Protein AF-0000000084548597 (afdb_homodimer)

Sequence (212 aa):
MTSQTIAANEETFIKYEKKFKALADRKRLEILHLIQQHQSLCVCDLAEHIDMPQSKLSYHLKQLLDAGFLKVEKKGTWNYYSIEDEGINEVLSRELCCLFRNDDSCMTSQTIAANEETFIKYEKKFKALADRKRLEILHLIQQHQSLCVCDLAEHIDMPQSKLSYHLKQLLDAGFLKVEKKGTWNYYSIEDEGINEVLSRELCCLFRNDDSC

pLDDT: mean 90.1, std 12.14, range [34.56, 98.75]

Solvent-accessible surface area (backbone atoms only — not comparable to full-atom values): 11358 Å² total; per-residue (Å²): 133,82,76,69,72,63,68,88,46,73,67,49,37,51,54,47,18,50,38,23,46,41,47,37,30,49,67,46,45,50,48,46,31,51,26,29,76,56,56,53,39,36,62,72,60,48,41,71,70,65,74,51,59,65,71,60,49,50,50,50,51,48,43,31,38,76,48,35,40,35,43,74,47,80,54,93,95,41,52,32,33,27,66,24,60,68,43,43,54,55,46,28,6,68,60,49,34,42,56,47,43,75,65,80,84,88,130,83,75,70,72,62,68,90,45,73,67,49,37,50,54,47,19,49,38,24,48,41,46,36,32,49,66,47,48,49,49,46,32,54,27,30,77,56,55,52,38,35,62,72,60,48,41,71,70,66,74,53,59,63,70,60,49,51,51,50,51,48,43,31,38,76,47,34,40,35,43,74,46,78,55,92,93,42,52,31,35,27,66,26,60,68,42,43,54,54,48,28,6,68,60,49,34,42,55,49,43,74,65,80,85,90

Organism: NCBI:txid1508404

InterPro domains:
  IPR001845 HTH ArsR-type DNA-binding domain [PF01022] (25-71)
  IPR001845 HTH ArsR-type DNA-binding domain [PR00778] (20-35)
  IPR001845 HTH ArsR-type DNA-binding domain [PR00778] (40-51)
  IPR001845 HTH ArsR-type DNA-binding domain [PR00778] (53-68)
  IPR001845 HTH ArsR-type DNA-binding domain [PR00778] (68-83)
  IPR001845 HTH ArsR-type DNA-binding domain [PS50987] (8-103)
  IPR001845 HTH ArsR-type DNA-binding domain [SM00418] (18-97)
  IPR011991 ArsR-like helix-turn-helix domain [cd00090] (20-83)
  IPR036388 Winged helix-like DNA-binding domain superfamily [G3DSA:1.10.10.10] (2-97)
  IPR036390 Winged helix DNA-binding domain superfamily [SSF46785] (7-93)
  IPR051081 HTH-type Metal-responsive Transcriptional Regulators [PTHR33154] (15-93)

Nearest PDB structures (foldseek):
  1u2w-assembly1_B  TM=8.434E-01  e=1.181E-05  Staphylococcus aureus
  3gw2-assembly1_A-2  TM=9.044E-01  e=3.327E-05  Mycobacterium tuberculosis variant bovis AF2122/97
  3f72-assembly1_B  TM=7.809E-01  e=7.253E-06  Staphylococcus aureus
  2kko-assembly1_A  TM=8.176E-01  e=7.808E-05  Mycobacterium tuberculosis variant bovis
  6uvu-assembly1_A  TM=7.314E-01  e=3.758E-05  Comamonas testosteroni

Foldseek 3Di:
DCPPDDDDDPVSVVLVVLLVVLVVDPLLLVLLLVQQVVQKDWLVVSCVPSVDDSVVSVVSVVSCVVSQQWDWDDDDPIIMIGGRLVSLVVRDDPVVCVSRHNDPPD/DPPPDDDDDPVSVVLVVLLVVLVVDPLLLVLLLVQQVVQKDWLVVSCVPSVDDSVVSVVSVVSCVVSQQWDWDDDDPIIMIGGRLVSLVVRDDPVVCVSRHDDPPD

Structure (mmCIF, N/CA/C/O backbone):
data_AF-0000000084548597-model_v1
#
loop_
_entity.id
_entity.type
_entity.pdbx_description
1 polymer 'HTH arsR-type domain-containing protein'
#
loop_
_atom_site.group_PDB
_atom_site.id
_atom_site.type_symbol
_atom_site.label_atom_id
_atom_site.label_alt_id
_atom_site.label_comp_id
_atom_site.label_asym_id
_atom_site.label_entity_id
_atom_site.label_seq_id
_atom_site.pdbx_PDB_ins_code
_atom_site.Cartn_x
_atom_site.Cartn_y
_atom_site.Cartn_z
_atom_site.occupancy
_atom_site.B_iso_or_equiv
_atom_site.auth_seq_id
_atom_site.auth_comp_id
_atom_site.auth_asym_id
_atom_site.auth_atom_id
_atom_site.pdbx_PDB_model_num
ATOM 1 N N . MET A 1 1 ? 12.656 -6.844 22.859 1 34.56 1 MET A N 1
ATOM 2 C CA . MET A 1 1 ? 12.922 -7.004 21.438 1 34.56 1 MET A CA 1
ATOM 3 C C . MET A 1 1 ? 12.797 -5.672 20.703 1 34.56 1 MET A C 1
ATOM 5 O O . MET A 1 1 ? 11.891 -4.887 20.984 1 34.56 1 MET A O 1
ATOM 9 N N . THR A 1 2 ? 13.758 -4.969 20.281 1 46.25 2 THR A N 1
ATOM 10 C CA . THR A 1 2 ? 14.148 -3.631 19.844 1 46.25 2 THR A CA 1
ATOM 11 C C . THR A 1 2 ? 13.289 -3.164 18.672 1 46.25 2 THR A C 1
ATOM 13 O O . THR A 1 2 ? 13.336 -3.756 17.594 1 46.25 2 THR A O 1
ATOM 16 N N . SER A 1 3 ? 11.984 -2.865 18.859 1 50.78 3 SER A N 1
ATOM 17 C CA . SER A 1 3 ? 11 -2.373 17.891 1 50.78 3 SER A CA 1
ATOM 18 C C . SER A 1 3 ? 11.602 -1.317 16.969 1 50.78 3 SER A C 1
ATOM 20 O O . SER A 1 3 ? 11.977 -0.233 17.422 1 50.78 3 SER A O 1
ATOM 22 N N . GLN A 1 4 ? 12.531 -1.781 16.141 1 58.03 4 GLN A N 1
ATOM 23 C CA . GLN A 1 4 ? 13.234 -0.865 15.258 1 58.03 4 GLN A CA 1
ATOM 24 C C . GLN A 1 4 ? 12.289 0.199 14.703 1 58.03 4 GLN A C 1
ATOM 26 O O . GLN A 1 4 ? 11.273 -0.126 14.086 1 58.03 4 GLN A O 1
ATOM 31 N N . THR A 1 5 ? 12.25 1.24 15.32 1 71.94 5 THR A N 1
ATOM 32 C CA . THR A 1 5 ? 11.453 2.389 14.906 1 71.94 5 THR A CA 1
ATOM 33 C C . THR A 1 5 ? 11.906 2.891 13.539 1 71.94 5 THR A C 1
ATOM 35 O O . THR A 1 5 ? 13.094 3.125 13.312 1 71.94 5 THR A O 1
ATOM 38 N N . ILE A 1 6 ? 11.07 2.754 12.547 1 82.56 6 ILE A N 1
ATOM 39 C CA . ILE A 1 6 ? 11.352 3.219 11.188 1 82.56 6 ILE A CA 1
ATOM 40 C C . ILE A 1 6 ? 11.539 4.734 11.195 1 82.56 6 ILE A C 1
ATOM 42 O O . ILE A 1 6 ? 10.672 5.469 11.688 1 82.56 6 ILE A O 1
ATOM 46 N N . ALA A 1 7 ? 12.797 5.195 10.758 1 86 7 ALA A N 1
ATOM 47 C CA . ALA A 1 7 ? 13.055 6.629 10.672 1 86 7 ALA A CA 1
ATOM 48 C C . ALA A 1 7 ? 12.273 7.262 9.523 1 86 7 ALA A C 1
ATOM 50 O O . ALA A 1 7 ? 12.242 6.723 8.414 1 86 7 ALA A O 1
ATOM 51 N N . ALA A 1 8 ? 11.695 8.281 9.797 1 88.56 8 ALA A N 1
ATOM 52 C CA . ALA A 1 8 ? 10.992 9.016 8.742 1 88.56 8 ALA A CA 1
ATOM 53 C C . ALA A 1 8 ? 11.945 9.93 7.984 1 88.56 8 ALA A C 1
ATOM 55 O O . ALA A 1 8 ? 12.273 11.023 8.453 1 88.56 8 ALA A O 1
ATOM 56 N N . ASN A 1 9 ? 12.406 9.484 6.906 1 92.31 9 ASN A N 1
ATOM 57 C CA . ASN A 1 9 ? 13.258 10.289 6.031 1 92.31 9 ASN A CA 1
ATOM 58 C C . ASN A 1 9 ? 12.961 10.008 4.559 1 92.31 9 ASN A C 1
ATOM 60 O O . ASN A 1 9 ? 12.133 9.164 4.234 1 92.31 9 ASN A O 1
ATOM 64 N N . GLU A 1 10 ? 13.664 10.719 3.686 1 92.88 10 GLU A N 1
ATOM 65 C CA . GLU A 1 10 ? 13.383 10.648 2.254 1 92.88 10 GLU A CA 1
ATOM 66 C C . GLU A 1 10 ? 13.609 9.242 1.714 1 92.88 10 GLU A C 1
ATOM 68 O O . GLU A 1 10 ? 12.828 8.75 0.894 1 92.88 10 GLU A O 1
ATOM 73 N N . GLU A 1 11 ? 14.617 8.578 2.16 1 95.44 11 GLU A N 1
ATOM 74 C CA . GLU A 1 11 ? 14.93 7.23 1.703 1 95.44 11 GLU A CA 1
ATOM 75 C C . GLU A 1 11 ? 13.828 6.25 2.092 1 95.44 11 GLU A C 1
ATOM 77 O O . GLU A 1 11 ? 13.461 5.371 1.305 1 95.44 11 GLU A O 1
ATOM 82 N N . THR A 1 12 ? 13.375 6.43 3.301 1 95.38 12 THR A N 1
ATOM 83 C CA . THR A 1 12 ? 12.297 5.57 3.777 1 95.38 12 THR A CA 1
ATOM 84 C C . THR A 1 12 ? 11.039 5.77 2.941 1 95.38 12 THR A C 1
ATOM 86 O O . THR A 1 12 ? 10.383 4.797 2.555 1 95.38 12 THR A O 1
ATOM 89 N N . PHE A 1 13 ? 10.758 6.977 2.58 1 95.81 13 PHE A N 1
ATOM 90 C CA . PHE A 1 13 ? 9.555 7.254 1.797 1 95.81 13 PHE A CA 1
ATOM 91 C C . PHE A 1 13 ? 9.703 6.711 0.38 1 95.81 13 PHE A C 1
ATOM 93 O O . PHE A 1 13 ? 8.727 6.23 -0.206 1 95.81 13 PHE A O 1
ATOM 100 N N . ILE A 1 14 ? 10.891 6.734 -0.112 1 96.94 14 ILE A N 1
ATOM 101 C CA . ILE A 1 14 ? 11.156 6.191 -1.438 1 96.94 14 ILE A CA 1
ATOM 102 C C . ILE A 1 14 ? 10.953 4.676 -1.424 1 96.94 14 ILE A C 1
ATOM 104 O O . ILE A 1 14 ? 10.312 4.121 -2.318 1 96.94 14 ILE A O 1
ATOM 108 N N . LYS A 1 15 ? 11.492 4.117 -0.426 1 96.75 15 LYS A N 1
ATOM 109 C CA . LYS A 1 15 ? 11.375 2.67 -0.272 1 96.75 15 LYS A CA 1
ATOM 110 C C . LYS A 1 15 ? 9.906 2.24 -0.229 1 96.75 15 LYS A C 1
ATOM 112 O O . LYS A 1 15 ? 9.5 1.343 -0.968 1 96.75 15 LYS A O 1
ATOM 117 N N . TYR A 1 16 ? 9.172 2.947 0.518 1 97.12 16 TYR A N 1
ATOM 118 C CA . TYR A 1 16 ? 7.805 2.492 0.731 1 97.12 16 TYR A CA 1
ATOM 119 C C . TYR A 1 16 ? 6.895 2.945 -0.405 1 97.12 16 TYR A C 1
ATOM 121 O O . TYR A 1 16 ? 5.918 2.268 -0.736 1 97.12 16 TYR A O 1
ATOM 129 N N . GLU A 1 17 ? 7.211 4.047 -1.057 1 98.19 17 GLU A N 1
ATOM 130 C CA . GLU A 1 17 ? 6.52 4.395 -2.293 1 98.19 17 GLU A CA 1
ATOM 131 C C . GLU A 1 17 ? 6.605 3.262 -3.312 1 98.19 17 GLU A C 1
ATOM 133 O O . GLU A 1 17 ? 5.602 2.889 -3.922 1 98.19 17 GLU A O 1
ATOM 138 N N . LYS A 1 18 ? 7.781 2.729 -3.463 1 98.25 18 LYS A N 1
ATOM 139 C CA . LYS A 1 18 ? 7.992 1.624 -4.395 1 98.25 18 LYS A CA 1
ATOM 140 C C . LYS A 1 18 ? 7.145 0.414 -4.012 1 98.25 18 LYS A C 1
ATOM 142 O O . LYS A 1 18 ? 6.523 -0.214 -4.871 1 98.25 18 LYS A O 1
ATOM 147 N N . LYS A 1 19 ? 7.117 0.111 -2.787 1 98.31 19 LYS A N 1
ATOM 148 C CA . LYS A 1 19 ? 6.355 -1.039 -2.307 1 98.31 19 LYS A CA 1
ATOM 149 C C . LYS A 1 19 ? 4.855 -0.825 -2.498 1 98.31 19 LYS A C 1
ATOM 151 O O . LYS A 1 19 ? 4.148 -1.725 -2.955 1 98.31 19 LYS A O 1
ATOM 156 N N . PHE A 1 20 ? 4.414 0.385 -2.207 1 98.62 20 PHE A N 1
ATOM 157 C CA . PHE A 1 20 ? 2.99 0.655 -2.379 1 98.62 20 PHE A CA 1
ATOM 158 C C . PHE A 1 20 ? 2.621 0.692 -3.857 1 98.62 20 PHE A C 1
ATOM 160 O O . PHE A 1 20 ? 1.523 0.28 -4.238 1 98.62 20 PHE A O 1
ATOM 167 N N . LYS A 1 21 ? 3.506 1.173 -4.703 1 98.75 21 LYS A N 1
ATOM 168 C CA . LYS A 1 21 ? 3.27 1.137 -6.145 1 98.75 21 LYS A CA 1
ATOM 169 C C . LYS A 1 21 ? 3.074 -0.296 -6.633 1 98.75 21 LYS A C 1
ATOM 171 O O . LYS A 1 21 ? 2.207 -0.559 -7.469 1 98.75 21 LYS A O 1
ATOM 176 N N . ALA A 1 22 ? 3.816 -1.138 -6.125 1 98.75 22 ALA A N 1
ATOM 177 C CA . ALA A 1 22 ? 3.727 -2.537 -6.531 1 98.75 22 ALA A CA 1
ATOM 178 C C . ALA A 1 22 ? 2.379 -3.139 -6.137 1 98.75 22 ALA A C 1
ATOM 180 O O . ALA A 1 22 ? 1.851 -4.004 -6.836 1 98.75 22 ALA A O 1
ATOM 181 N N . LEU A 1 23 ? 1.821 -2.643 -5.074 1 98.38 23 LEU A N 1
ATOM 182 C CA . LEU A 1 23 ? 0.567 -3.191 -4.57 1 98.38 23 LEU A CA 1
ATOM 183 C C . LEU A 1 23 ? -0.627 -2.439 -5.148 1 98.38 23 LEU A C 1
ATOM 185 O O . LEU A 1 23 ? -1.766 -2.902 -5.047 1 98.38 23 LEU A O 1
ATOM 189 N N . ALA A 1 24 ? -0.342 -1.266 -5.758 1 98.62 24 ALA A N 1
ATOM 190 C CA . ALA A 1 24 ? -1.392 -0.375 -6.246 1 98.62 24 ALA A CA 1
ATOM 191 C C . ALA A 1 24 ? -1.895 -0.823 -7.617 1 98.62 24 ALA A C 1
ATOM 193 O O . ALA A 1 24 ? -2.027 -0.009 -8.531 1 98.62 24 ALA A O 1
ATOM 194 N N . ASP A 1 25 ? -2.127 -2.041 -7.773 1 97.88 25 ASP A N 1
ATOM 195 C CA . ASP A 1 25 ? -2.623 -2.67 -8.992 1 97.88 25 ASP A CA 1
ATOM 196 C C . ASP A 1 25 ? -3.471 -3.898 -8.672 1 97.88 25 ASP A C 1
ATOM 198 O O . ASP A 1 25 ? -3.004 -4.824 -8.008 1 97.88 25 ASP A O 1
ATOM 202 N N . ARG A 1 26 ? -4.664 -3.828 -9.148 1 95.25 26 ARG A N 1
ATOM 203 C CA . ARG A 1 26 ? -5.625 -4.879 -8.828 1 95.25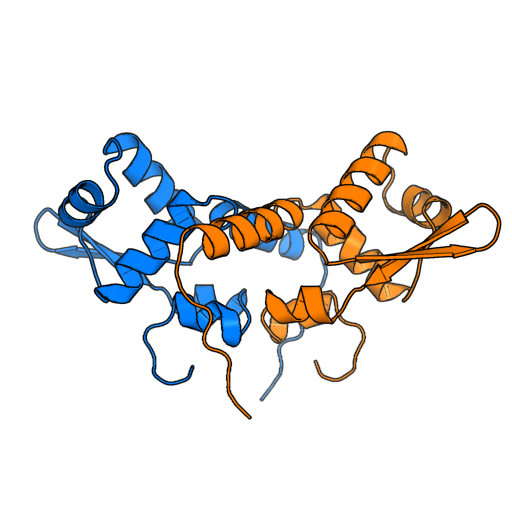 26 ARG A CA 1
ATOM 204 C C . ARG A 1 26 ? -5.129 -6.238 -9.305 1 95.25 26 ARG A C 1
ATOM 206 O O . ARG A 1 26 ? -5.262 -7.238 -8.594 1 95.25 26 ARG A O 1
ATOM 213 N N . LYS A 1 27 ? -4.598 -6.301 -10.445 1 94.75 27 LYS A N 1
ATOM 214 C CA . LYS A 1 27 ? -4.117 -7.559 -11.008 1 94.75 27 LYS A CA 1
ATOM 215 C C . LYS A 1 27 ? -2.953 -8.117 -10.195 1 94.75 27 LYS A C 1
ATOM 217 O O . LYS A 1 27 ? -2.844 -9.328 -10.008 1 94.75 27 LYS A O 1
ATOM 222 N N . ARG A 1 28 ? -2.127 -7.246 -9.719 1 97.19 28 ARG A N 1
ATOM 223 C CA . ARG A 1 28 ? -1.014 -7.715 -8.898 1 97.19 28 ARG A CA 1
ATOM 224 C C . ARG A 1 28 ? -1.51 -8.258 -7.566 1 97.19 28 ARG A C 1
ATOM 226 O O . ARG A 1 28 ? -0.939 -9.203 -7.023 1 97.19 28 ARG A O 1
ATOM 233 N N . LEU A 1 29 ? -2.553 -7.629 -7.043 1 96.69 29 LEU A N 1
ATOM 234 C CA . LEU A 1 29 ? -3.156 -8.172 -5.832 1 96.69 29 LEU A CA 1
ATOM 235 C C . LEU A 1 29 ? -3.744 -9.555 -6.09 1 96.69 29 LEU A C 1
ATOM 237 O O . LEU A 1 29 ? -3.602 -10.461 -5.258 1 96.69 29 LEU A O 1
ATOM 241 N N . GLU A 1 30 ? -4.312 -9.703 -7.188 1 94.62 30 GLU A N 1
ATOM 242 C CA . GLU A 1 30 ? -4.859 -11 -7.582 1 94.62 30 GLU A CA 1
ATOM 243 C C . GLU A 1 30 ? -3.754 -12.039 -7.742 1 94.62 30 GLU A C 1
ATOM 245 O O . GLU A 1 30 ? -3.9 -13.18 -7.293 1 94.62 30 GLU A O 1
ATOM 250 N N . ILE A 1 31 ? -2.756 -11.617 -8.383 1 95.69 31 ILE A N 1
ATOM 251 C CA . ILE A 1 31 ? -1.612 -12.492 -8.609 1 95.69 31 ILE A CA 1
ATOM 252 C C . ILE A 1 31 ? -1.044 -12.953 -7.27 1 95.69 31 ILE A C 1
ATOM 254 O O . ILE A 1 31 ? -0.8 -14.148 -7.07 1 95.69 31 ILE A O 1
ATOM 258 N N . LEU A 1 32 ? -0.838 -12.07 -6.344 1 96.56 32 LEU A N 1
ATOM 259 C CA . LEU A 1 32 ? -0.321 -12.406 -5.02 1 96.56 32 LEU A CA 1
ATOM 260 C C . LEU A 1 32 ? -1.215 -13.43 -4.328 1 96.56 32 LEU A C 1
ATOM 262 O O . LEU A 1 32 ? -0.721 -14.406 -3.764 1 96.56 32 LEU A O 1
ATOM 266 N N . HIS A 1 33 ? -2.449 -13.141 -4.414 1 94.94 33 HIS A N 1
ATOM 267 C CA . HIS A 1 33 ? -3.389 -14.039 -3.754 1 94.94 33 HIS A CA 1
ATOM 268 C C . HIS A 1 33 ? -3.35 -15.43 -4.375 1 94.94 33 HIS A C 1
ATOM 270 O O . HIS A 1 33 ? -3.371 -16.438 -3.658 1 94.94 33 HIS A O 1
ATOM 276 N N . LEU A 1 34 ? -3.309 -15.5 -5.66 1 93.69 34 LEU A N 1
ATOM 277 C CA . LEU A 1 34 ? -3.258 -16.766 -6.371 1 93.69 34 LEU A CA 1
ATOM 278 C C . LEU A 1 34 ? -2.014 -17.562 -5.98 1 93.69 34 LEU A C 1
ATOM 280 O O . LEU A 1 34 ? -2.094 -18.766 -5.719 1 93.69 34 LEU A O 1
ATOM 284 N N . ILE A 1 35 ? -0.929 -16.891 -5.98 1 95.38 35 ILE A N 1
ATOM 285 C CA . ILE A 1 35 ? 0.325 -17.547 -5.613 1 95.38 35 ILE A CA 1
ATOM 286 C C . ILE A 1 35 ? 0.246 -18.047 -4.172 1 95.38 35 ILE A C 1
ATOM 288 O O . ILE A 1 35 ? 0.687 -19.156 -3.871 1 95.38 35 ILE A O 1
ATOM 292 N N . GLN A 1 36 ? -0.246 -17.219 -3.371 1 93.31 36 GLN A N 1
ATOM 293 C CA . GLN A 1 36 ? -0.421 -17.594 -1.974 1 93.31 36 GLN A CA 1
ATOM 294 C C . GLN A 1 36 ? -1.267 -18.859 -1.852 1 93.31 36 GLN A C 1
ATOM 296 O O . GLN A 1 36 ? -0.912 -19.781 -1.112 1 93.31 36 GLN A O 1
ATOM 301 N N . GLN A 1 37 ? -2.334 -18.969 -2.553 1 90.94 37 GLN A N 1
ATOM 302 C CA . GLN A 1 37 ? -3.268 -20.078 -2.496 1 90.94 37 GLN A CA 1
ATOM 303 C C . GLN A 1 37 ? -2.592 -21.391 -2.918 1 90.94 37 GLN A C 1
ATOM 305 O O . GLN A 1 37 ? -2.938 -22.453 -2.418 1 90.94 37 GLN A O 1
ATOM 310 N N . HIS A 1 38 ? -1.586 -21.266 -3.697 1 92.62 38 HIS A N 1
ATOM 311 C CA . HIS A 1 38 ? -0.958 -22.469 -4.246 1 92.62 38 HIS A CA 1
ATOM 312 C C . HIS A 1 38 ? 0.443 -22.656 -3.676 1 92.62 38 HIS A C 1
ATOM 314 O O . HIS A 1 38 ? 1.161 -23.578 -4.086 1 92.62 38 HIS A O 1
ATOM 320 N N . GLN A 1 39 ? 0.868 -21.766 -2.756 1 92.31 39 GLN A N 1
ATOM 321 C CA . GLN A 1 39 ? 2.158 -21.797 -2.074 1 92.31 39 GLN A CA 1
ATOM 322 C C . GLN A 1 39 ? 3.289 -21.391 -3.02 1 92.31 39 GLN A C 1
ATOM 324 O O . GLN A 1 39 ? 4.109 -20.547 -2.688 1 92.31 39 GLN A O 1
ATOM 329 N N . SER A 1 40 ? 3.248 -22 -4.199 1 94.94 40 SER A N 1
ATOM 330 C CA . SER A 1 40 ? 4.227 -21.703 -5.242 1 94.94 40 SER A CA 1
ATOM 331 C C . SER A 1 40 ? 3.666 -22.016 -6.629 1 94.94 40 SER A C 1
ATOM 333 O O . SER A 1 40 ? 2.992 -23.031 -6.82 1 94.94 40 SER A O 1
ATOM 335 N N . LEU A 1 41 ? 3.941 -21.031 -7.574 1 95.31 41 LEU A N 1
ATOM 336 C CA . LEU A 1 41 ? 3.43 -21.234 -8.922 1 95.31 41 LEU A CA 1
ATOM 337 C C . LEU A 1 41 ? 4.473 -20.844 -9.969 1 95.31 41 LEU A C 1
ATOM 339 O O . LEU A 1 41 ? 5.234 -19.906 -9.766 1 95.31 41 LEU A O 1
ATOM 343 N N . CYS A 1 42 ? 4.438 -21.531 -11.031 1 93.88 42 CYS A N 1
ATOM 344 C CA . CYS A 1 42 ? 5.27 -21.156 -12.172 1 93.88 42 CYS A CA 1
ATOM 345 C C . CYS A 1 42 ? 4.535 -20.172 -13.07 1 93.88 42 CYS A C 1
ATOM 347 O O . CYS A 1 42 ? 3.314 -20.031 -12.984 1 93.88 42 CYS A O 1
ATOM 349 N N . VAL A 1 43 ? 5.312 -19.406 -13.875 1 90.62 43 VAL A N 1
ATOM 350 C CA . VAL A 1 43 ? 4.766 -18.422 -14.805 1 90.62 43 VAL A CA 1
ATOM 351 C C . VAL A 1 43 ? 3.715 -19.078 -15.695 1 90.62 43 VAL A C 1
ATOM 353 O O . VAL A 1 43 ? 2.676 -18.484 -15.984 1 90.62 43 VAL A O 1
ATOM 356 N N . CYS A 1 44 ? 3.943 -20.344 -16.078 1 86.81 44 CYS A N 1
ATOM 357 C CA . CYS A 1 44 ? 3.043 -21.031 -17 1 86.81 44 CYS A CA 1
ATOM 358 C C . CYS A 1 44 ? 1.692 -21.297 -16.344 1 86.81 44 CYS A C 1
ATOM 360 O O . CYS A 1 44 ? 0.649 -21.156 -17 1 86.81 44 CYS A O 1
ATOM 362 N N . ASP A 1 45 ? 1.651 -21.656 -15.078 1 89.44 45 ASP A N 1
ATOM 363 C CA . ASP A 1 45 ? 0.406 -21.875 -14.352 1 89.44 45 ASP A CA 1
ATOM 364 C C . ASP A 1 45 ? -0.323 -20.547 -14.102 1 89.44 45 ASP A C 1
ATOM 366 O O . ASP A 1 45 ? -1.553 -20.5 -14.164 1 89.44 45 ASP A O 1
ATOM 370 N N . LEU A 1 46 ? 0.44 -19.516 -13.797 1 90.69 46 LEU A N 1
ATOM 371 C CA . LEU A 1 46 ? -0.138 -18.203 -13.531 1 90.69 46 LEU A CA 1
ATOM 372 C C . LEU A 1 46 ? -0.842 -17.656 -14.773 1 90.69 46 LEU A C 1
ATOM 374 O O . LEU A 1 46 ? -1.95 -17.125 -14.68 1 90.69 46 LEU A O 1
ATOM 378 N N . ALA A 1 47 ? -0.185 -17.734 -15.898 1 85.12 47 ALA A N 1
ATOM 379 C CA . ALA A 1 47 ? -0.734 -17.25 -17.156 1 85.12 47 ALA A CA 1
ATOM 380 C C . ALA A 1 47 ? -2.076 -17.906 -17.469 1 85.12 47 ALA A C 1
ATOM 382 O O . ALA A 1 47 ? -2.984 -17.25 -18 1 85.12 47 ALA A O 1
ATOM 383 N N . GLU A 1 48 ? -2.275 -19.125 -17.125 1 82.94 48 GLU A N 1
ATOM 384 C CA . GLU A 1 48 ? -3.502 -19.875 -17.375 1 82.94 48 GLU A CA 1
ATOM 385 C C . GLU A 1 48 ? -4.641 -19.375 -16.484 1 82.94 48 GLU A C 1
ATOM 387 O O . GLU A 1 48 ? -5.797 -19.344 -16.922 1 82.94 48 GLU A O 1
ATOM 392 N N . HIS A 1 49 ? -4.238 -18.891 -15.367 1 84.31 49 HIS A N 1
ATOM 393 C CA . HIS A 1 49 ? -5.254 -18.516 -14.391 1 84.31 49 HIS A CA 1
ATOM 394 C C . HIS A 1 49 ? -5.684 -17.062 -14.57 1 84.31 49 HIS A C 1
ATOM 396 O O . HIS A 1 49 ? -6.824 -16.703 -14.258 1 84.31 49 HIS A O 1
ATOM 402 N N . ILE A 1 50 ? -4.914 -16.141 -14.945 1 82.31 50 ILE A N 1
ATOM 403 C CA . ILE A 1 50 ? -5.191 -14.719 -14.914 1 82.31 50 ILE A CA 1
ATOM 404 C C . ILE A 1 50 ? -5.551 -14.234 -16.312 1 82.31 50 ILE A C 1
ATOM 406 O O . ILE A 1 50 ? -6.109 -13.141 -16.484 1 82.31 50 ILE A O 1
ATOM 410 N N . ASP A 1 51 ? -5.629 -14.953 -17.266 1 81.06 51 ASP A N 1
ATOM 411 C CA . ASP A 1 51 ? -5.969 -14.602 -18.641 1 81.06 51 ASP A CA 1
ATOM 412 C C . ASP A 1 51 ? -5.281 -13.297 -19.047 1 81.06 51 ASP A C 1
ATOM 414 O O . ASP A 1 51 ? -5.949 -12.32 -19.391 1 81.06 51 ASP A O 1
ATOM 418 N N . MET A 1 52 ? -3.992 -13.188 -19.047 1 87 52 MET A N 1
ATOM 419 C CA . MET A 1 52 ? -3.203 -12.023 -19.453 1 87 52 MET A CA 1
ATOM 420 C C . MET A 1 52 ? -2.002 -12.453 -20.281 1 87 52 MET A C 1
ATOM 422 O O . MET A 1 52 ? -1.454 -13.539 -20.078 1 87 52 MET A O 1
ATOM 426 N N . PRO A 1 53 ? -1.678 -11.594 -21.234 1 89.38 53 PRO A N 1
ATOM 427 C CA . PRO A 1 53 ? -0.473 -11.883 -22.016 1 89.38 53 PRO A CA 1
ATOM 428 C C . PRO A 1 53 ? 0.758 -12.102 -21.125 1 89.38 53 PRO A C 1
ATOM 430 O O . PRO A 1 53 ? 0.884 -11.477 -20.078 1 89.38 53 PRO A O 1
ATOM 433 N N . GLN A 1 54 ? 1.631 -12.914 -21.594 1 90.31 54 GLN A N 1
ATOM 434 C CA . GLN A 1 54 ? 2.826 -13.273 -20.828 1 90.31 54 GLN A CA 1
ATOM 435 C C . GLN A 1 54 ? 3.688 -12.047 -20.547 1 90.31 54 GLN A C 1
ATOM 437 O O . GLN A 1 54 ? 4.297 -11.945 -19.484 1 90.31 54 GLN A O 1
ATOM 442 N N . SER A 1 55 ? 3.789 -11.234 -21.531 1 93.25 55 SER A N 1
ATOM 443 C CA . SER A 1 55 ? 4.605 -10.039 -21.328 1 93.25 55 SER A CA 1
ATOM 444 C C . SER A 1 55 ? 4.105 -9.211 -20.156 1 93.25 55 SER A C 1
ATOM 446 O O . SER A 1 55 ? 4.902 -8.727 -19.344 1 93.25 55 SER A O 1
ATOM 448 N N . LYS A 1 56 ? 2.781 -9.016 -20.047 1 94.25 56 LYS A N 1
ATOM 449 C CA . LYS A 1 56 ? 2.18 -8.258 -18.953 1 94.25 56 LYS A CA 1
ATOM 450 C C . LYS A 1 56 ? 2.365 -8.969 -17.609 1 94.25 56 LYS A C 1
ATOM 452 O O . LYS A 1 56 ? 2.656 -8.336 -16.609 1 94.25 56 LYS A O 1
ATOM 457 N N . LEU A 1 57 ? 2.158 -10.234 -17.672 1 95.56 57 LEU A N 1
ATOM 458 C CA . LEU A 1 57 ? 2.357 -11.039 -16.469 1 95.56 57 LEU A CA 1
ATOM 459 C C . LEU A 1 57 ? 3.787 -10.898 -15.961 1 95.56 57 LEU A C 1
ATOM 461 O O . LEU A 1 57 ? 4.008 -10.703 -14.766 1 95.56 57 LEU A O 1
ATOM 465 N N . SER A 1 58 ? 4.711 -11.008 -16.828 1 95.12 58 SER A N 1
ATOM 466 C CA . SER A 1 58 ? 6.117 -10.883 -16.469 1 95.12 58 SER A CA 1
ATOM 467 C C . SER A 1 58 ? 6.406 -9.523 -15.844 1 95.12 58 SER A C 1
ATOM 469 O O . SER A 1 58 ? 7.148 -9.43 -14.859 1 95.12 58 SER A O 1
ATOM 471 N N . TYR A 1 59 ? 5.805 -8.52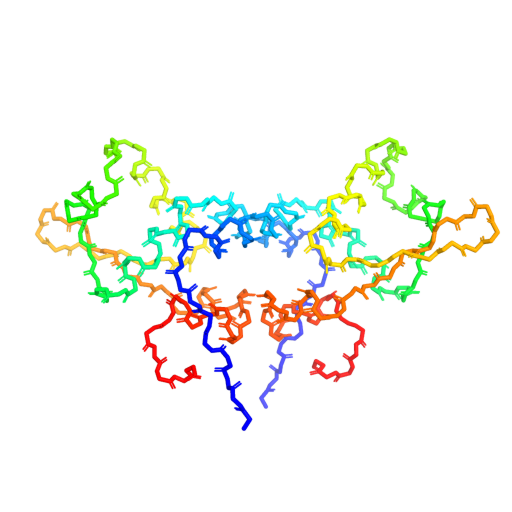3 -16.422 1 97.12 59 TYR A N 1
ATOM 472 C CA . TYR A 1 59 ? 5.949 -7.176 -15.891 1 97.12 59 TYR A CA 1
ATOM 473 C C . TYR A 1 59 ? 5.441 -7.094 -14.461 1 97.12 59 TYR A C 1
ATOM 475 O O . TYR A 1 59 ? 6.133 -6.574 -13.578 1 97.12 59 TYR A O 1
ATOM 483 N N . HIS A 1 60 ? 4.289 -7.566 -14.195 1 97.31 60 HIS A N 1
ATOM 484 C CA . HIS A 1 60 ? 3.703 -7.543 -12.859 1 97.31 60 HIS A CA 1
ATOM 485 C C . HIS A 1 60 ? 4.543 -8.352 -11.883 1 97.31 60 HIS A C 1
ATOM 487 O O . HIS A 1 60 ? 4.781 -7.91 -10.75 1 97.31 60 HIS A O 1
ATOM 493 N N . LEU A 1 61 ? 4.988 -9.531 -12.32 1 97.62 61 LEU A N 1
ATOM 494 C CA . LEU A 1 61 ? 5.824 -10.367 -11.477 1 97.62 61 LEU A CA 1
ATOM 495 C C . LEU A 1 61 ? 7.129 -9.664 -11.125 1 97.62 61 LEU A C 1
ATOM 497 O O . LEU A 1 61 ? 7.598 -9.734 -9.984 1 97.62 61 LEU A O 1
ATOM 501 N N . LYS A 1 62 ? 7.699 -9.023 -12.07 1 98.19 62 LYS A N 1
ATOM 502 C CA . LYS A 1 62 ? 8.93 -8.273 -11.836 1 98.19 62 LYS A CA 1
ATOM 503 C C . LYS A 1 62 ? 8.711 -7.168 -10.805 1 98.19 62 LYS A C 1
ATOM 505 O O . LYS A 1 62 ? 9.539 -6.977 -9.906 1 98.19 62 LYS A O 1
ATOM 510 N N . GLN A 1 63 ? 7.684 -6.402 -10.945 1 98.5 63 GLN A N 1
ATOM 511 C CA . GLN A 1 63 ? 7.367 -5.34 -9.992 1 98.5 63 GLN A CA 1
ATOM 512 C C . GLN A 1 63 ? 7.234 -5.891 -8.578 1 98.5 63 GLN A C 1
ATOM 514 O O . GLN A 1 63 ? 7.727 -5.289 -7.621 1 98.5 63 GLN A O 1
ATOM 519 N N . LEU A 1 64 ? 6.586 -7.012 -8.422 1 98.5 64 LEU A N 1
ATOM 520 C CA . LEU A 1 64 ? 6.355 -7.629 -7.117 1 98.5 64 LEU A CA 1
ATOM 521 C C . LEU A 1 64 ? 7.656 -8.195 -6.547 1 98.5 64 LEU A C 1
ATOM 523 O O . LEU A 1 64 ? 7.887 -8.125 -5.34 1 98.5 64 LEU A O 1
ATOM 527 N N . LEU A 1 65 ? 8.5 -8.742 -7.449 1 98.44 65 LEU A N 1
ATOM 528 C CA . LEU A 1 65 ? 9.812 -9.227 -7.047 1 98.44 65 LEU A CA 1
ATOM 529 C C . LEU A 1 65 ? 10.695 -8.078 -6.574 1 98.44 65 LEU A C 1
ATOM 531 O O . LEU A 1 65 ? 11.281 -8.141 -5.488 1 98.44 65 LEU A O 1
ATOM 535 N N . ASP A 1 66 ? 10.727 -7 -7.332 1 98.44 66 ASP A N 1
ATOM 536 C CA . ASP A 1 66 ? 11.562 -5.844 -7.035 1 98.44 66 ASP A CA 1
ATOM 537 C C . ASP A 1 66 ? 11.141 -5.176 -5.73 1 98.44 66 ASP A C 1
ATOM 539 O O . ASP A 1 66 ? 11.969 -4.625 -5.008 1 98.44 66 ASP A O 1
ATOM 543 N N . ALA A 1 67 ? 9.898 -5.246 -5.438 1 98.44 67 ALA A N 1
ATOM 544 C CA . ALA A 1 67 ? 9.367 -4.617 -4.23 1 98.44 67 ALA A CA 1
ATOM 545 C C . ALA A 1 67 ? 9.547 -5.523 -3.016 1 98.44 67 ALA A C 1
ATOM 547 O O . ALA A 1 67 ? 9.273 -5.117 -1.883 1 98.44 67 ALA A O 1
ATOM 548 N N . GLY A 1 68 ? 9.906 -6.742 -3.223 1 98 68 GLY A N 1
ATOM 549 C CA . GLY A 1 68 ? 10.227 -7.648 -2.129 1 98 68 GLY A CA 1
ATOM 550 C C . GLY A 1 68 ? 9.031 -8.445 -1.65 1 98 68 GLY A C 1
ATOM 551 O O . GLY A 1 68 ? 9.039 -8.977 -0.535 1 98 68 GLY A O 1
ATOM 552 N N . PHE A 1 69 ? 8.016 -8.617 -2.43 1 97.75 69 PHE A N 1
ATOM 553 C CA . PHE A 1 69 ? 6.816 -9.32 -2 1 97.75 69 PHE A CA 1
ATOM 554 C C . PHE A 1 69 ? 6.836 -10.773 -2.473 1 97.75 69 PHE A C 1
ATOM 556 O O . PHE A 1 69 ? 6.094 -11.609 -1.953 1 97.75 69 PHE A O 1
ATOM 563 N N . LEU A 1 70 ? 7.676 -11.008 -3.508 1 98.06 70 LEU A N 1
ATOM 564 C CA . LEU A 1 70 ? 7.809 -12.352 -4.043 1 98.06 70 LEU A CA 1
ATOM 565 C C . LEU A 1 70 ? 9.266 -12.805 -4.016 1 98.06 70 LEU A C 1
ATOM 567 O O . LEU A 1 70 ? 10.18 -11.984 -3.939 1 98.06 70 LEU A O 1
ATOM 571 N N . LYS A 1 71 ? 9.406 -14.062 -3.977 1 97.69 71 LYS A N 1
ATOM 572 C CA . LYS A 1 71 ? 10.688 -14.688 -4.293 1 97.69 71 LYS A CA 1
ATOM 573 C C . LYS A 1 71 ? 10.547 -15.68 -5.445 1 97.69 71 LYS A C 1
ATOM 575 O O . LYS A 1 71 ? 9.453 -16.172 -5.715 1 97.69 71 LYS A O 1
ATOM 580 N N . VAL A 1 72 ? 11.641 -15.875 -6.141 1 97.38 72 VAL A N 1
ATOM 581 C CA . VAL A 1 72 ? 11.602 -16.719 -7.328 1 97.38 72 VAL A CA 1
ATOM 582 C C . VAL A 1 72 ? 12.711 -17.766 -7.258 1 97.38 72 VAL A C 1
ATOM 584 O O . VAL A 1 72 ? 13.82 -17.484 -6.797 1 97.38 72 VAL A O 1
ATOM 587 N N . GLU A 1 73 ? 12.367 -18.953 -7.547 1 96.56 73 GLU A N 1
ATOM 588 C CA . GLU A 1 73 ? 13.32 -20.062 -7.664 1 96.56 73 GLU A CA 1
ATOM 589 C C . GLU A 1 73 ? 13.242 -20.703 -9.047 1 96.56 73 GLU A C 1
ATOM 591 O O . GLU A 1 73 ? 12.156 -20.922 -9.578 1 96.56 73 GLU A O 1
ATOM 596 N N . LYS A 1 74 ? 14.391 -21.016 -9.555 1 95.38 74 LYS A N 1
ATOM 597 C CA . LYS A 1 74 ? 14.438 -21.688 -10.844 1 95.38 74 LYS A CA 1
ATOM 598 C C . LYS A 1 74 ? 14.469 -23.203 -10.68 1 95.38 74 LYS A C 1
ATOM 600 O O . LYS A 1 74 ? 15.281 -23.719 -9.914 1 95.38 74 LYS A O 1
ATOM 605 N N . LYS A 1 75 ? 13.555 -23.797 -11.328 1 93.62 75 LYS A N 1
ATOM 606 C CA . LYS A 1 75 ? 13.531 -25.25 -11.398 1 93.62 75 LYS A CA 1
ATOM 607 C C . LYS A 1 75 ? 13.492 -25.734 -12.844 1 93.62 75 LYS A C 1
ATOM 609 O O . LYS A 1 75 ? 12.445 -25.656 -13.5 1 93.62 75 LYS A O 1
ATOM 614 N N . GLY A 1 76 ? 14.648 -26.359 -13.297 1 93.12 76 GLY A N 1
ATOM 615 C CA . GLY A 1 76 ? 14.711 -26.688 -14.703 1 93.12 76 GLY A CA 1
ATOM 616 C C . GLY A 1 76 ? 14.656 -25.484 -15.617 1 93.12 76 GLY A C 1
ATOM 617 O O . GLY A 1 76 ? 15.469 -24.562 -15.492 1 93.12 76 GLY A O 1
ATOM 618 N N . THR A 1 77 ? 13.555 -25.359 -16.438 1 93 77 THR A N 1
ATOM 619 C CA . THR A 1 77 ? 13.438 -24.266 -17.391 1 93 77 THR A CA 1
ATOM 620 C C . THR A 1 77 ? 12.43 -23.234 -16.922 1 93 77 THR A C 1
AT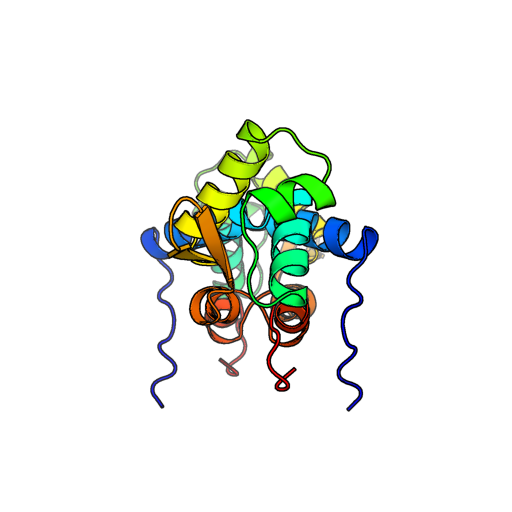OM 622 O O . THR A 1 77 ? 12.234 -22.203 -17.562 1 93 77 THR A O 1
ATOM 625 N N . TRP A 1 78 ? 11.883 -23.531 -15.68 1 92.75 78 TRP A N 1
ATOM 626 C CA . TRP A 1 78 ? 10.773 -22.672 -15.273 1 92.75 78 TRP A CA 1
ATOM 627 C C . TRP A 1 78 ? 11.125 -21.906 -14.008 1 92.75 78 TRP A C 1
ATOM 629 O O . TRP A 1 78 ? 11.852 -22.406 -13.148 1 92.75 78 TRP A O 1
ATOM 639 N N . ASN A 1 79 ? 10.562 -20.656 -13.977 1 95.44 79 ASN A N 1
ATOM 640 C CA . ASN A 1 79 ? 10.609 -19.859 -12.758 1 95.44 79 ASN A CA 1
ATOM 641 C C . ASN A 1 79 ? 9.383 -20.094 -11.883 1 95.44 79 ASN A C 1
ATOM 643 O O . ASN A 1 79 ? 8.25 -20 -12.367 1 95.44 79 ASN A O 1
ATOM 647 N N . TYR A 1 80 ? 9.68 -20.391 -10.57 1 96.88 80 TYR A N 1
ATOM 648 C CA . TYR A 1 80 ? 8.609 -20.578 -9.602 1 96.88 80 TYR A CA 1
ATOM 649 C C . TYR A 1 80 ? 8.57 -19.422 -8.602 1 96.88 80 TYR A C 1
ATOM 651 O O . TYR A 1 80 ? 9.609 -19.031 -8.055 1 96.88 80 TYR A O 1
ATOM 659 N N . TYR A 1 81 ? 7.383 -18.906 -8.43 1 96.94 81 TYR A N 1
ATOM 660 C CA . TYR A 1 81 ? 7.199 -17.75 -7.555 1 96.94 81 TYR A CA 1
ATOM 661 C C . TYR A 1 81 ? 6.461 -18.156 -6.281 1 96.94 81 TYR A C 1
ATOM 663 O O . TYR A 1 81 ? 5.523 -18.953 -6.324 1 96.94 81 TYR A O 1
ATOM 671 N N . SER A 1 82 ? 6.934 -17.594 -5.141 1 96.81 82 SER A N 1
ATOM 672 C CA . SER A 1 82 ? 6.254 -17.75 -3.859 1 96.81 82 SER A CA 1
ATOM 673 C C . SER A 1 82 ? 6.27 -16.438 -3.072 1 96.81 82 SER A C 1
ATOM 675 O O . SER A 1 82 ? 7.012 -15.508 -3.412 1 96.81 82 SER A O 1
ATOM 677 N N . ILE A 1 83 ? 5.457 -16.391 -2.066 1 96.81 83 ILE A N 1
ATOM 678 C CA . ILE A 1 83 ? 5.324 -15.164 -1.275 1 96.81 83 ILE A CA 1
ATOM 679 C C . ILE A 1 83 ? 6.566 -14.977 -0.406 1 96.81 83 ILE A C 1
ATOM 681 O O . ILE A 1 83 ? 7.062 -15.938 0.192 1 96.81 83 ILE A O 1
ATOM 685 N N . GLU A 1 84 ? 7.082 -13.82 -0.422 1 95.88 84 GLU A N 1
ATOM 686 C CA . GLU A 1 84 ? 8.102 -13.422 0.544 1 95.88 84 GLU A CA 1
ATOM 687 C C . GLU A 1 84 ? 7.469 -12.828 1.798 1 95.88 84 GLU A C 1
ATOM 689 O O . GLU A 1 84 ? 7.172 -11.633 1.841 1 95.88 84 GLU A O 1
ATOM 694 N N . ASP A 1 85 ? 7.363 -13.539 2.824 1 92.88 85 ASP A N 1
ATOM 695 C CA . ASP A 1 85 ? 6.609 -13.188 4.02 1 92.88 85 ASP A CA 1
ATOM 696 C C . ASP A 1 85 ? 7.191 -11.938 4.688 1 92.88 85 ASP A C 1
ATOM 698 O O . ASP A 1 85 ? 6.445 -11.086 5.176 1 92.88 85 ASP A O 1
ATOM 702 N N . GLU A 1 86 ? 8.438 -11.914 4.73 1 93.38 86 GLU A N 1
ATOM 703 C CA . GLU A 1 86 ? 9.07 -10.766 5.363 1 93.38 86 GLU A CA 1
ATOM 704 C C . GLU A 1 86 ? 8.648 -9.461 4.688 1 93.38 86 GLU A C 1
ATOM 706 O O . GLU A 1 86 ? 8.352 -8.477 5.363 1 93.38 86 GLU A O 1
ATOM 711 N N . GLY A 1 87 ? 8.641 -9.492 3.346 1 94.88 87 GLY A N 1
ATOM 712 C CA . GLY A 1 87 ? 8.227 -8.312 2.598 1 94.88 87 GLY A CA 1
ATOM 713 C C . GLY A 1 87 ? 6.777 -7.941 2.83 1 94.88 87 GLY A C 1
ATOM 714 O O . GLY A 1 87 ? 6.453 -6.762 2.986 1 94.88 87 GLY A O 1
ATOM 715 N N . ILE A 1 88 ? 5.93 -8.922 2.893 1 95.25 88 ILE A N 1
ATOM 716 C CA . ILE A 1 88 ? 4.504 -8.719 3.133 1 95.25 88 ILE A CA 1
ATOM 717 C C . ILE A 1 88 ? 4.289 -8.195 4.547 1 95.25 88 ILE A C 1
ATOM 719 O O . ILE A 1 88 ? 3.604 -7.188 4.746 1 95.25 88 ILE A O 1
ATOM 723 N N . ASN A 1 89 ? 4.957 -8.742 5.516 1 92.25 89 ASN A N 1
ATOM 724 C CA . ASN A 1 89 ? 4.773 -8.406 6.922 1 92.25 89 ASN A CA 1
ATOM 725 C C . ASN A 1 89 ? 5.336 -7.027 7.25 1 92.25 89 ASN A C 1
ATOM 727 O O . ASN A 1 89 ? 4.867 -6.363 8.18 1 92.25 89 ASN A O 1
ATOM 731 N N . GLU A 1 90 ? 6.285 -6.699 6.492 1 93.5 90 GLU A N 1
ATOM 732 C CA . GLU A 1 90 ? 6.906 -5.395 6.695 1 93.5 90 GLU A CA 1
ATOM 733 C C . GLU A 1 90 ? 5.918 -4.266 6.418 1 93.5 90 GLU A C 1
ATOM 735 O O . GLU A 1 90 ? 5.965 -3.217 7.062 1 93.5 90 GLU A O 1
ATOM 740 N N . VAL A 1 91 ? 4.973 -4.551 5.531 1 95.88 91 VAL A N 1
ATOM 741 C CA . VAL A 1 91 ? 4.168 -3.451 5.016 1 95.88 91 VAL A CA 1
ATOM 742 C C . VAL A 1 91 ? 2.719 -3.611 5.469 1 95.88 91 VAL A C 1
ATOM 744 O O . VAL A 1 91 ? 2.113 -2.666 5.984 1 95.88 91 VAL A O 1
ATOM 747 N N . LEU A 1 92 ? 2.188 -4.773 5.43 1 95.38 92 LEU A N 1
ATOM 748 C CA . LEU A 1 92 ? 0.75 -4.977 5.57 1 95.38 92 LEU A CA 1
ATOM 749 C C . LEU A 1 92 ? 0.385 -5.293 7.016 1 95.38 92 LEU A C 1
ATOM 751 O O . LEU A 1 92 ? 1.15 -5.953 7.723 1 95.38 92 LEU A O 1
ATOM 755 N N . SER A 1 93 ? -0.827 -4.934 7.375 1 93.12 93 SER A N 1
ATOM 756 C CA . SER A 1 93 ? -1.382 -5.285 8.68 1 93.12 93 SER A CA 1
ATOM 757 C C . SER A 1 93 ? -1.64 -6.785 8.781 1 93.12 93 SER A C 1
ATOM 759 O O . SER A 1 93 ? -1.685 -7.484 7.77 1 93.12 93 SER A O 1
ATOM 761 N N . ARG A 1 94 ? -1.842 -7.238 9.961 1 88.38 94 ARG A N 1
ATOM 762 C CA . ARG A 1 94 ? -2.09 -8.656 10.195 1 88.38 94 ARG A CA 1
ATOM 763 C C . ARG A 1 94 ? -3.363 -9.117 9.484 1 88.38 94 ARG A C 1
ATOM 765 O O . ARG A 1 94 ? -3.385 -10.172 8.852 1 88.38 94 ARG A O 1
ATOM 772 N N . GLU A 1 95 ? -4.395 -8.312 9.555 1 85.44 95 GLU A N 1
ATOM 773 C CA . GLU A 1 95 ? -5.676 -8.664 8.945 1 85.44 95 GLU A CA 1
ATOM 774 C C . GLU A 1 95 ? -5.562 -8.766 7.43 1 85.44 95 GLU A C 1
ATOM 776 O O . GLU A 1 95 ? -6.121 -9.68 6.816 1 85.44 95 GLU A O 1
ATOM 781 N N . LEU A 1 96 ? -4.863 -7.871 6.891 1 90.38 96 LEU A N 1
ATOM 782 C CA . LEU A 1 96 ? -4.734 -7.832 5.438 1 90.38 96 LEU A CA 1
ATOM 783 C C . LEU A 1 96 ? -3.717 -8.859 4.957 1 90.38 96 LEU A C 1
ATOM 785 O O . LEU A 1 96 ? -3.896 -9.469 3.896 1 90.38 96 LEU A O 1
ATOM 789 N N . CYS A 1 97 ? -2.686 -9.023 5.719 1 88.56 97 CYS A N 1
ATOM 790 C CA . CYS A 1 97 ? -1.636 -9.977 5.375 1 88.56 97 CYS A CA 1
ATOM 791 C C . CYS A 1 97 ? -2.203 -11.383 5.219 1 88.56 97 CYS A C 1
ATOM 793 O O . CYS A 1 97 ? -1.685 -12.18 4.438 1 88.56 97 CYS A O 1
ATOM 795 N N . CYS A 1 98 ? -3.314 -11.617 5.855 1 86.75 98 CYS A N 1
ATOM 796 C CA . CYS A 1 98 ? -3.885 -12.961 5.824 1 86.75 98 CYS A CA 1
ATOM 797 C C . CYS A 1 98 ? -4.398 -13.305 4.43 1 86.75 98 CYS A C 1
ATOM 799 O O . CYS A 1 98 ? -4.523 -14.477 4.078 1 86.75 98 CYS A O 1
ATOM 801 N N . LEU A 1 99 ? -4.621 -12.305 3.729 1 86.88 99 LEU A N 1
ATOM 802 C CA . LEU A 1 99 ? -5.043 -12.508 2.348 1 86.88 99 LEU A CA 1
ATOM 803 C C . LEU A 1 99 ? -3.893 -13.047 1.502 1 86.88 99 LEU A C 1
ATOM 805 O O . LEU A 1 99 ? -4.121 -13.656 0.451 1 86.88 99 LEU A O 1
ATOM 809 N N . PHE A 1 100 ? -2.732 -12.758 2.043 1 87.56 100 PHE A N 1
ATOM 810 C CA . PHE A 1 100 ? -1.576 -13.031 1.199 1 87.56 100 PHE A CA 1
ATOM 811 C C . PHE A 1 100 ? -0.614 -13.984 1.897 1 87.56 100 PHE A C 1
ATOM 813 O O . PHE A 1 100 ? 0.445 -14.312 1.357 1 87.56 100 PHE A O 1
ATOM 820 N N . ARG A 1 101 ? -0.91 -14.258 3.1 1 76.81 101 ARG A N 1
ATOM 821 C CA . ARG A 1 101 ? -0.052 -15.172 3.844 1 76.81 101 ARG A CA 1
ATOM 822 C C . ARG A 1 101 ? -0.713 -16.531 3.996 1 76.81 101 ARG A C 1
ATOM 824 O O . ARG A 1 101 ? -1.94 -16.641 4.055 1 76.81 101 ARG A O 1
ATOM 831 N N . ASN A 1 102 ? 0.092 -17.469 3.893 1 63.56 102 ASN A N 1
ATOM 832 C CA . ASN A 1 102 ? -0.382 -18.828 4.062 1 63.56 102 ASN A CA 1
ATOM 833 C C . ASN A 1 102 ? -0.421 -19.234 5.535 1 63.56 102 ASN A C 1
ATOM 835 O O . ASN A 1 102 ? -1.112 -20.188 5.906 1 63.56 102 ASN A O 1
ATOM 839 N N . ASP A 1 103 ? 0.396 -18.578 6.301 1 60.72 103 ASP A N 1
ATOM 840 C CA . ASP A 1 103 ? 0.625 -19.172 7.617 1 60.72 103 ASP A CA 1
ATOM 841 C C . ASP A 1 103 ? -0.533 -18.875 8.562 1 60.72 103 ASP A C 1
ATOM 843 O O . ASP A 1 103 ? -1.301 -17.938 8.336 1 60.72 103 ASP A O 1
ATOM 847 N N . ASP A 1 104 ? -0.936 -19.781 9.367 1 59.41 104 ASP A N 1
ATOM 848 C CA . ASP A 1 104 ? -1.991 -19.953 10.359 1 59.41 104 ASP A CA 1
ATOM 849 C C . ASP A 1 104 ? -2.057 -18.766 11.312 1 59.41 104 ASP A C 1
ATOM 851 O O . ASP A 1 104 ? -2.871 -18.75 12.242 1 59.41 104 ASP A O 1
ATOM 855 N N . SER A 1 105 ? -1.044 -17.922 11.109 1 59.22 105 SER A N 1
ATOM 856 C CA . SER A 1 105 ? -1.066 -16.984 12.219 1 59.22 105 SER A CA 1
ATOM 857 C C . SER A 1 105 ? -2.004 -15.812 11.93 1 59.22 105 SER A C 1
ATOM 859 O O . SER A 1 105 ? -2.029 -14.828 12.68 1 59.22 105 SER A O 1
ATOM 861 N N . CYS A 1 106 ? -2.678 -16.172 10.891 1 60.38 106 CYS A N 1
ATOM 862 C CA . CYS A 1 106 ? -3.701 -15.141 10.75 1 60.38 106 CYS A CA 1
ATOM 863 C C . CYS A 1 106 ? -4.906 -15.453 11.633 1 60.38 106 CYS A C 1
ATOM 865 O O . CYS A 1 106 ? -5.27 -16.609 11.812 1 60.38 106 CYS A O 1
ATOM 867 N N . MET B 1 1 ? -12.188 -12.766 19.953 1 35.06 1 MET B N 1
ATOM 868 C CA . MET B 1 1 ? -12.586 -11.648 19.094 1 35.06 1 MET B CA 1
ATOM 869 C C . MET B 1 1 ? -12.453 -12.016 17.625 1 35.06 1 MET B C 1
ATOM 871 O O . MET B 1 1 ? -11.516 -12.703 17.234 1 35.06 1 MET B O 1
ATOM 875 N N . THR B 1 2 ? -13.398 -12.18 16.844 1 46.25 2 THR B N 1
ATOM 876 C CA . THR B 1 2 ? -13.734 -12.75 15.539 1 46.25 2 THR B CA 1
ATOM 877 C C . THR B 1 2 ? -12.875 -12.141 14.445 1 46.25 2 THR B C 1
ATOM 879 O O . THR B 1 2 ? -12.961 -10.938 14.172 1 46.25 2 THR B O 1
ATOM 882 N N . SER B 1 3 ? -11.562 -12.414 14.406 1 51.03 3 SER B N 1
ATOM 883 C CA . SER B 1 3 ? -10.578 -11.953 13.43 1 51.03 3 SER B CA 1
ATOM 884 C C . SER B 1 3 ? -11.148 -11.969 12.016 1 51.03 3 SER B C 1
ATOM 886 O O . SER B 1 3 ? -11.43 -13.039 11.469 1 51.03 3 SER B O 1
ATOM 888 N N . GLN B 1 4 ? -12.109 -11.086 11.789 1 57.94 4 GLN B N 1
ATOM 889 C CA . GLN B 1 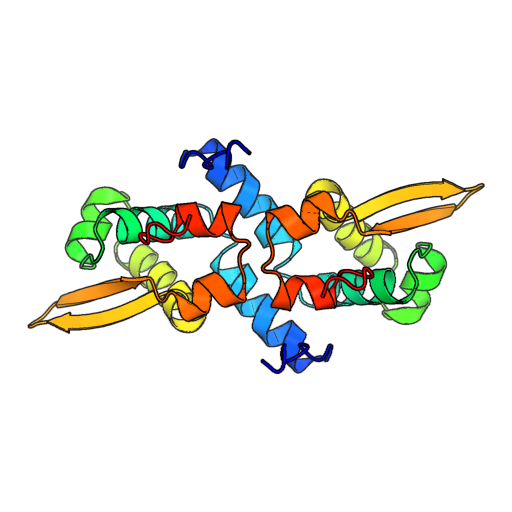4 ? -12.789 -11.031 10.5 1 57.94 4 GLN B CA 1
ATOM 890 C C . GLN B 1 4 ? -11.812 -11.266 9.352 1 57.94 4 GLN B C 1
ATOM 892 O O . GLN B 1 4 ? -10.82 -10.547 9.219 1 57.94 4 GLN B O 1
ATOM 897 N N . THR B 1 5 ? -11.734 -12.406 8.961 1 72.5 5 THR B N 1
ATOM 898 C CA . THR B 1 5 ? -10.906 -12.805 7.824 1 72.5 5 THR B CA 1
ATOM 899 C C . THR B 1 5 ? -11.375 -12.102 6.551 1 72.5 5 THR B C 1
ATOM 901 O O . THR B 1 5 ? -12.562 -12.109 6.227 1 72.5 5 THR B O 1
ATOM 904 N N . ILE B 1 6 ? -10.57 -11.242 6.012 1 82.62 6 ILE B N 1
ATOM 905 C CA . ILE B 1 6 ? -10.867 -10.516 4.781 1 82.62 6 ILE B CA 1
ATOM 906 C C . ILE B 1 6 ? -11.047 -11.5 3.627 1 82.62 6 ILE B C 1
ATOM 908 O O . ILE B 1 6 ? -10.188 -12.352 3.387 1 82.62 6 ILE B O 1
ATOM 912 N N . ALA B 1 7 ? -12.289 -11.477 2.994 1 86.19 7 ALA B N 1
ATOM 913 C CA . ALA B 1 7 ? -12.547 -12.344 1.85 1 86.19 7 ALA B CA 1
ATOM 914 C C . ALA B 1 7 ? -11.766 -11.891 0.624 1 86.19 7 ALA B C 1
ATOM 916 O O . ALA B 1 7 ? -11.719 -10.695 0.32 1 86.19 7 ALA B O 1
ATOM 917 N N . ALA B 1 8 ? -11.211 -12.758 0.012 1 88.62 8 ALA B N 1
ATOM 918 C CA . ALA B 1 8 ? -10.5 -12.445 -1.225 1 88.62 8 ALA B CA 1
ATOM 919 C C . ALA B 1 8 ? -11.453 -12.453 -2.42 1 88.62 8 ALA B C 1
ATOM 921 O O . ALA B 1 8 ? -11.781 -13.516 -2.949 1 88.62 8 ALA B O 1
ATOM 922 N N . ASN B 1 9 ? -11.898 -11.344 -2.789 1 92.38 9 ASN B N 1
ATOM 923 C CA . ASN B 1 9 ? -12.742 -11.195 -3.969 1 92.38 9 ASN B CA 1
ATOM 924 C C . ASN B 1 9 ? -12.445 -9.898 -4.711 1 92.38 9 ASN B C 1
ATOM 926 O O . ASN B 1 9 ? -11.609 -9.102 -4.27 1 92.38 9 ASN B O 1
ATOM 930 N N . GLU B 1 10 ? -13.141 -9.695 -5.812 1 92.88 10 GLU B N 1
ATOM 931 C CA . GLU B 1 10 ? -12.859 -8.555 -6.688 1 92.88 10 GLU B CA 1
ATOM 932 C C . GLU B 1 10 ? -13.086 -7.234 -5.965 1 92.88 10 GLU B C 1
ATOM 934 O O . GLU B 1 10 ? -12.305 -6.293 -6.121 1 92.88 10 GLU B O 1
ATOM 939 N N . GLU B 1 11 ? -14.094 -7.133 -5.176 1 95.44 11 GLU B N 1
ATOM 940 C CA . GLU B 1 11 ? -14.406 -5.91 -4.445 1 95.44 11 GLU B CA 1
ATOM 941 C C . GLU B 1 11 ? -13.305 -5.574 -3.441 1 95.44 11 GLU B C 1
ATOM 943 O O . GLU B 1 11 ? -12.938 -4.406 -3.285 1 95.44 11 GLU B O 1
ATOM 948 N N . THR B 1 12 ? -12.859 -6.617 -2.801 1 95.44 12 THR B N 1
ATOM 949 C CA . THR B 1 12 ? -11.781 -6.426 -1.832 1 95.44 12 THR B CA 1
ATOM 950 C C . THR B 1 12 ? -10.516 -5.918 -2.52 1 95.44 12 THR B C 1
ATOM 952 O O . THR B 1 12 ? -9.867 -4.992 -2.029 1 95.44 12 THR B O 1
ATOM 955 N N . PHE B 1 13 ? -10.227 -6.434 -3.676 1 95.94 13 PHE B N 1
ATOM 956 C CA . PHE B 1 13 ? -9.031 -6.016 -4.395 1 95.94 13 PHE B CA 1
ATOM 957 C C . PHE B 1 13 ? -9.172 -4.582 -4.895 1 95.94 13 PHE B C 1
ATOM 959 O O . PHE B 1 13 ? -8.195 -3.824 -4.906 1 95.94 13 PHE B O 1
ATOM 966 N N . ILE B 1 14 ? -10.352 -4.219 -5.234 1 97 14 ILE B N 1
ATOM 967 C CA . ILE B 1 14 ? -10.617 -2.854 -5.676 1 97 14 ILE B CA 1
ATOM 968 C C . ILE B 1 14 ? -10.422 -1.884 -4.516 1 97 14 ILE B C 1
ATOM 970 O O . ILE B 1 14 ? -9.781 -0.842 -4.668 1 97 14 ILE B O 1
ATOM 974 N N . LYS B 1 15 ? -10.969 -2.277 -3.432 1 96.81 15 LYS B N 1
ATOM 975 C CA . LYS B 1 15 ? -10.852 -1.458 -2.229 1 96.81 15 LYS B CA 1
ATOM 976 C C . LYS B 1 15 ? -9.391 -1.212 -1.867 1 96.81 15 LYS B C 1
ATOM 978 O O . LYS B 1 15 ? -8.977 -0.067 -1.663 1 96.81 15 LYS B O 1
ATOM 983 N N . TYR B 1 16 ? -8.656 -2.23 -1.929 1 97.19 16 TYR B N 1
ATOM 984 C CA . TYR B 1 16 ? -7.285 -2.098 -1.439 1 97.19 16 TYR B CA 1
ATOM 985 C C . TYR B 1 16 ? -6.375 -1.526 -2.518 1 97.19 16 TYR B C 1
ATOM 987 O O . TYR B 1 16 ? -5.402 -0.83 -2.213 1 97.19 16 TYR B O 1
ATOM 995 N N . GLU B 1 17 ? -6.695 -1.749 -3.785 1 98.25 17 GLU B N 1
ATOM 996 C CA . GLU B 1 17 ? -6 -1.033 -4.848 1 98.25 17 GLU B CA 1
ATOM 997 C C . GLU B 1 17 ? -6.082 0.477 -4.645 1 98.25 17 GLU B C 1
ATOM 999 O O . GLU B 1 17 ? -5.078 1.181 -4.75 1 98.25 17 GLU B O 1
ATOM 1004 N N . LYS B 1 18 ? -7.254 0.939 -4.332 1 98.25 18 LYS B N 1
ATOM 1005 C CA . LYS B 1 18 ? -7.465 2.363 -4.09 1 98.25 18 LYS B CA 1
ATOM 1006 C C . LYS B 1 18 ? -6.621 2.854 -2.918 1 98.25 18 LYS B C 1
ATOM 1008 O O . LYS B 1 18 ? -6 3.914 -2.994 1 98.25 18 LYS B O 1
ATOM 1013 N N . LYS B 1 19 ? -6.59 2.111 -1.896 1 98.38 19 LYS B N 1
ATOM 1014 C CA . LYS B 1 19 ? -5.836 2.486 -0.704 1 98.38 19 LYS B CA 1
ATOM 1015 C C . LYS B 1 19 ? -4.336 2.49 -0.984 1 98.38 19 LYS B C 1
ATOM 1017 O O . LYS B 1 19 ? -3.627 3.42 -0.588 1 98.38 19 LYS B O 1
ATOM 1022 N N . PHE B 1 20 ? -3.891 1.49 -1.721 1 98.62 20 PHE B N 1
ATOM 1023 C CA . PHE B 1 20 ? -2.467 1.444 -2.031 1 98.62 20 PHE B CA 1
ATOM 1024 C C . PHE B 1 20 ? -2.09 2.547 -3.014 1 98.62 20 PHE B C 1
ATOM 1026 O O . PHE B 1 20 ? -0.992 3.102 -2.941 1 98.62 20 PHE B O 1
ATOM 1033 N N . LYS B 1 21 ? -2.971 2.883 -3.938 1 98.75 21 LYS B N 1
ATOM 1034 C CA . LYS B 1 21 ? -2.73 4.008 -4.84 1 98.75 21 LYS B CA 1
ATOM 1035 C C . LYS B 1 21 ? -2.537 5.305 -4.059 1 98.75 21 LYS B C 1
ATOM 1037 O O . LYS B 1 21 ? -1.668 6.113 -4.395 1 98.75 21 LYS B O 1
ATOM 1042 N N . ALA B 1 22 ? -3.277 5.465 -3.092 1 98.69 22 ALA B N 1
ATOM 1043 C CA . ALA B 1 22 ? -3.191 6.68 -2.285 1 98.69 22 ALA B CA 1
ATOM 1044 C C . ALA B 1 22 ? -1.85 6.766 -1.564 1 98.69 22 ALA B C 1
ATOM 1046 O O . ALA B 1 22 ? -1.322 7.859 -1.352 1 98.69 22 ALA B O 1
ATOM 1047 N N . LEU B 1 23 ? -1.289 5.641 -1.251 1 98.38 23 LEU B N 1
ATOM 1048 C CA . LEU B 1 23 ? -0.038 5.605 -0.5 1 98.38 23 LEU B CA 1
ATOM 1049 C C . LEU B 1 23 ? 1.16 5.562 -1.442 1 98.38 23 LEU B C 1
ATOM 1051 O O . LEU B 1 23 ? 2.297 5.785 -1.018 1 98.38 23 LEU B O 1
ATOM 1055 N N . ALA B 1 24 ? 0.876 5.266 -2.736 1 98.56 24 ALA B N 1
ATOM 1056 C CA . ALA B 1 24 ? 1.931 5.062 -3.727 1 98.56 24 ALA B CA 1
ATOM 1057 C C . ALA B 1 24 ? 2.438 6.395 -4.27 1 98.56 24 ALA B C 1
ATOM 1059 O O . ALA B 1 24 ? 2.572 6.566 -5.484 1 98.56 24 ALA B O 1
ATOM 1060 N N . ASP B 1 25 ? 2.662 7.309 -3.432 1 97.94 25 ASP B N 1
ATOM 1061 C CA . ASP B 1 25 ? 3.16 8.648 -3.74 1 97.94 25 ASP B CA 1
ATOM 1062 C C . ASP B 1 25 ? 4.004 9.195 -2.594 1 97.94 25 ASP B C 1
ATOM 1064 O O . ASP B 1 25 ? 3.535 9.289 -1.458 1 97.94 25 ASP B O 1
ATOM 1068 N N . ARG B 1 26 ? 5.199 9.5 -2.953 1 95.31 26 ARG B N 1
ATOM 1069 C CA . ARG B 1 26 ? 6.156 9.938 -1.941 1 95.31 26 ARG B CA 1
ATOM 1070 C C . ARG B 1 26 ? 5.66 11.18 -1.216 1 95.31 26 ARG B C 1
ATOM 1072 O O . ARG B 1 26 ? 5.793 11.289 0.005 1 95.31 26 ARG B O 1
ATOM 1079 N N . LYS B 1 27 ? 5.145 12.102 -1.903 1 94.81 27 LYS B N 1
ATOM 1080 C CA . LYS B 1 27 ? 4.66 13.344 -1.313 1 94.81 27 LYS B CA 1
ATOM 1081 C C . LYS B 1 27 ? 3.494 13.086 -0.364 1 94.81 27 LYS B C 1
ATOM 1083 O O . LYS B 1 27 ? 3.383 13.734 0.681 1 94.81 27 LYS B O 1
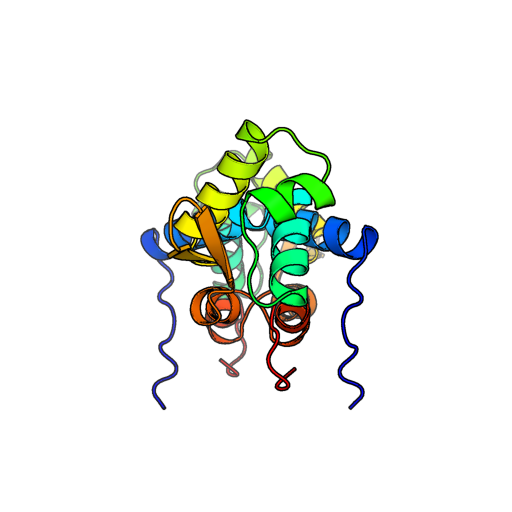ATOM 1088 N N . ARG B 1 28 ? 2.672 12.164 -0.729 1 97.19 28 ARG B N 1
ATOM 1089 C CA . ARG B 1 28 ? 1.557 11.844 0.156 1 97.19 28 ARG B CA 1
ATOM 1090 C C . ARG B 1 28 ? 2.047 11.172 1.436 1 97.19 28 ARG B C 1
ATOM 1092 O O . ARG B 1 28 ? 1.475 11.375 2.508 1 97.19 28 ARG B O 1
ATOM 1099 N N . LEU B 1 29 ? 3.088 10.359 1.292 1 96.69 29 LEU B N 1
ATOM 1100 C CA . LEU B 1 29 ? 3.689 9.789 2.492 1 96.69 29 LEU B CA 1
ATOM 1101 C C . LEU B 1 29 ? 4.273 10.883 3.381 1 96.69 29 LEU B C 1
ATOM 1103 O O . LEU B 1 29 ? 4.133 10.836 4.605 1 96.69 29 LEU B O 1
ATOM 1107 N N . GLU B 1 30 ? 4.844 11.82 2.787 1 94.62 30 GLU B N 1
ATOM 1108 C CA . GLU B 1 30 ? 5.387 12.961 3.52 1 94.62 30 GLU B CA 1
ATOM 1109 C C . GLU B 1 30 ? 4.281 13.758 4.203 1 94.62 30 GLU B C 1
ATOM 1111 O O . GLU B 1 30 ? 4.422 14.156 5.363 1 94.62 30 GLU B O 1
ATOM 1116 N N . ILE B 1 31 ? 3.289 13.961 3.469 1 95.69 31 ILE B N 1
ATOM 1117 C CA . ILE B 1 31 ? 2.143 14.703 3.984 1 95.69 31 ILE B CA 1
ATOM 1118 C C . ILE B 1 31 ? 1.57 13.992 5.203 1 95.69 31 ILE B C 1
ATOM 1120 O O . ILE B 1 31 ? 1.325 14.609 6.242 1 95.69 31 ILE B O 1
ATOM 1124 N N . LEU B 1 32 ? 1.368 12.711 5.137 1 96.56 32 LEU B N 1
ATOM 1125 C CA . LEU B 1 32 ? 0.848 11.922 6.246 1 96.56 32 LEU B CA 1
ATOM 1126 C C . LEU B 1 32 ? 1.738 12.062 7.477 1 96.56 32 LEU B C 1
ATOM 1128 O O . LEU B 1 32 ? 1.242 12.266 8.586 1 96.56 32 LEU B O 1
ATOM 1132 N N . HIS B 1 33 ? 2.965 11.938 7.207 1 95.06 33 HIS B N 1
ATOM 1133 C CA . HIS B 1 33 ? 3.902 12.016 8.32 1 95.06 33 HIS B CA 1
ATOM 1134 C C . HIS B 1 33 ? 3.861 13.391 8.977 1 95.06 33 HIS B C 1
ATOM 1136 O O . HIS B 1 33 ? 3.881 13.5 10.211 1 95.06 33 HIS B O 1
ATOM 1142 N N . LEU B 1 34 ? 3.834 14.414 8.195 1 93.75 34 LEU B N 1
ATOM 1143 C CA . LEU B 1 34 ? 3.783 15.773 8.703 1 93.75 34 LEU B CA 1
ATOM 1144 C C . LEU B 1 34 ? 2.537 15.992 9.555 1 93.75 34 LEU B C 1
ATOM 1146 O O . LEU B 1 34 ? 2.613 16.578 10.641 1 93.75 34 LEU B O 1
ATOM 1150 N N . ILE B 1 35 ? 1.455 15.562 9.039 1 95.44 35 ILE B N 1
ATOM 1151 C CA . ILE B 1 35 ? 0.199 15.703 9.766 1 95.44 35 ILE B CA 1
ATOM 1152 C C . ILE B 1 35 ? 0.272 14.93 11.078 1 95.44 35 ILE B C 1
ATOM 1154 O O . ILE B 1 35 ? -0.171 15.422 12.117 1 95.44 35 ILE B O 1
ATOM 1158 N N . GLN B 1 36 ? 0.756 13.773 10.977 1 93.38 36 GLN B N 1
ATOM 1159 C CA . GLN B 1 36 ? 0.925 12.961 12.172 1 93.38 36 GLN B CA 1
ATOM 1160 C C . GLN B 1 36 ? 1.77 13.688 13.219 1 93.38 36 GLN B C 1
ATOM 1162 O O . GLN B 1 36 ? 1.412 13.727 14.398 1 93.38 36 GLN B O 1
ATOM 1167 N N . GLN B 1 37 ? 2.828 14.289 12.844 1 91.06 37 GLN B N 1
ATOM 1168 C CA . GLN B 1 37 ? 3.76 14.969 13.734 1 91.06 37 GLN B CA 1
ATOM 1169 C C . GLN B 1 37 ? 3.082 16.125 14.453 1 91.06 37 GLN B C 1
ATOM 1171 O O . GLN B 1 37 ? 3.422 16.438 15.594 1 91.06 37 GLN B O 1
ATOM 1176 N N . HIS B 1 38 ? 2.08 16.656 13.852 1 92.75 38 HIS B N 1
ATOM 1177 C CA . HIS B 1 38 ? 1.453 17.844 14.406 1 92.75 38 HIS B CA 1
ATOM 1178 C C . HIS B 1 38 ? 0.048 17.547 14.914 1 92.75 38 HIS B C 1
ATOM 1180 O O . HIS B 1 38 ? -0.667 18.453 15.352 1 92.75 38 HIS B O 1
ATOM 1186 N N . GLN B 1 39 ? -0.381 16.281 14.812 1 92.44 39 GLN B N 1
ATOM 1187 C CA . GLN B 1 39 ? -1.674 15.781 15.273 1 92.44 39 GLN B CA 1
ATOM 1188 C C . GLN B 1 39 ? -2.799 16.25 14.352 1 92.44 39 GLN B C 1
ATOM 1190 O O . GLN B 1 39 ? -3.623 15.438 13.914 1 92.44 39 GLN B O 1
ATOM 1195 N N . SER B 1 40 ? -2.752 17.516 14.047 1 95.12 40 SER B N 1
ATOM 1196 C CA . SER B 1 40 ? -3.725 18.125 13.141 1 95.12 40 SER B CA 1
ATOM 1197 C C . SER B 1 40 ? -3.158 19.375 12.477 1 95.12 40 SER B C 1
ATOM 1199 O O . SER B 1 40 ? -2.484 20.188 13.125 1 95.12 40 SER B O 1
ATOM 1201 N N . LEU B 1 41 ? -3.438 19.469 11.117 1 95.44 41 LEU B N 1
ATOM 1202 C CA . LEU B 1 41 ? -2.926 20.625 10.398 1 95.44 41 LEU B CA 1
ATOM 1203 C C . LEU B 1 41 ? -3.965 21.172 9.422 1 95.44 41 LEU B C 1
ATOM 1205 O O . LEU B 1 41 ? -4.723 20.391 8.828 1 95.44 41 LEU B O 1
ATOM 1209 N N . CYS B 1 42 ? -3.92 22.438 9.25 1 94.06 42 CYS B N 1
ATOM 1210 C CA . CYS B 1 42 ? -4.746 23.047 8.219 1 94.06 42 CYS B CA 1
ATOM 1211 C C . CYS B 1 42 ? -4.008 23.109 6.887 1 94.06 42 CYS B C 1
ATOM 1213 O O . CYS B 1 42 ? -2.785 22.938 6.844 1 94.06 42 CYS B O 1
ATOM 1215 N N . VAL B 1 43 ? -4.785 23.219 5.785 1 90.81 43 VAL B N 1
ATOM 1216 C CA . VAL B 1 43 ? -4.23 23.297 4.438 1 90.81 43 VAL B CA 1
ATOM 1217 C C . VAL B 1 43 ? -3.174 24.391 4.371 1 90.81 43 VAL B C 1
ATOM 1219 O O . VAL B 1 43 ? -2.129 24.219 3.74 1 90.81 43 VAL B O 1
ATOM 1222 N N . CYS B 1 44 ? -3.398 25.5 5.094 1 86.88 44 CYS B N 1
ATOM 1223 C CA . CYS B 1 44 ? -2.494 26.641 5.035 1 86.88 44 CYS B CA 1
ATOM 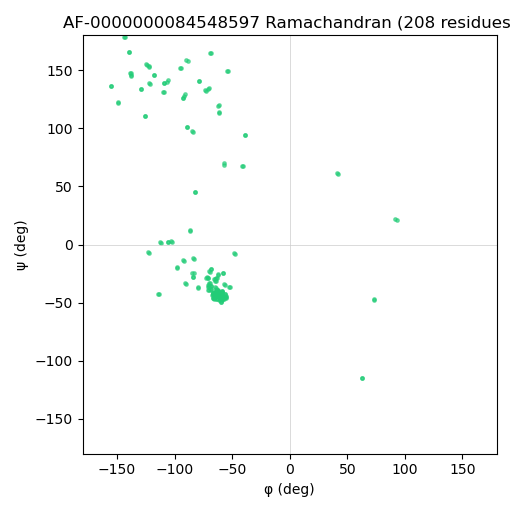1224 C C . CYS B 1 44 ? -1.148 26.312 5.664 1 86.88 44 CYS B C 1
ATOM 1226 O O . CYS B 1 44 ? -0.102 26.719 5.156 1 86.88 44 CYS B O 1
ATOM 1228 N N . ASP B 1 45 ? -1.118 25.562 6.758 1 89.69 45 ASP B N 1
ATOM 1229 C CA . ASP B 1 45 ? 0.12 25.141 7.406 1 89.69 45 ASP B CA 1
ATOM 1230 C C . ASP B 1 45 ? 0.854 24.109 6.562 1 89.69 45 ASP B C 1
ATOM 1232 O O . ASP B 1 45 ? 2.084 24.109 6.488 1 89.69 45 ASP B O 1
ATOM 1236 N N 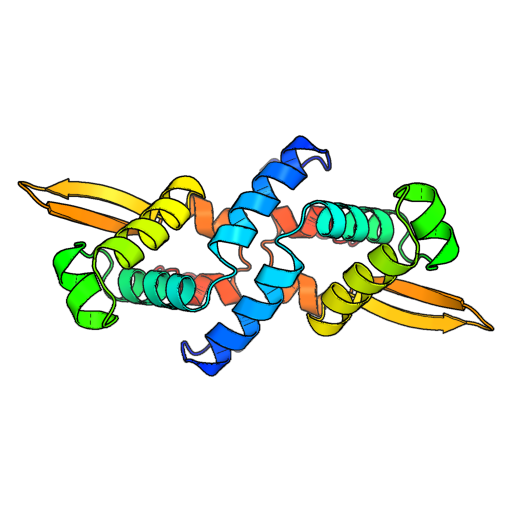. LEU B 1 46 ? 0.096 23.219 5.953 1 90.88 46 LEU B N 1
ATOM 1237 C CA . LEU B 1 46 ? 0.679 22.172 5.129 1 90.88 46 LEU B CA 1
ATOM 1238 C C . LEU B 1 46 ? 1.391 22.75 3.918 1 90.88 46 LEU B C 1
ATOM 1240 O O . LEU B 1 46 ? 2.5 22.344 3.578 1 90.88 46 LEU B O 1
ATOM 1244 N N . ALA B 1 47 ? 0.739 23.656 3.248 1 85.62 47 ALA B N 1
ATOM 1245 C CA . ALA B 1 47 ? 1.296 24.297 2.062 1 85.62 47 ALA B CA 1
ATOM 1246 C C . ALA B 1 47 ? 2.637 24.969 2.375 1 85.62 47 ALA B C 1
ATOM 1248 O O . ALA B 1 47 ? 3.549 24.953 1.547 1 85.62 47 ALA B O 1
ATOM 1249 N N . GLU B 1 48 ? 2.836 25.5 3.535 1 83.31 48 GLU B N 1
ATOM 1250 C CA . GLU B 1 48 ? 4.059 26.172 3.957 1 83.31 48 GLU B CA 1
ATOM 1251 C C . GLU B 1 48 ? 5.199 25.172 4.148 1 83.31 48 GLU B C 1
ATOM 1253 O O . GLU B 1 48 ? 6.359 25.484 3.867 1 83.31 48 GLU B O 1
ATOM 1258 N N . HIS B 1 49 ? 4.789 23.984 4.48 1 84.56 49 HIS B N 1
ATOM 1259 C CA . HIS B 1 49 ? 5.805 23 4.828 1 84.56 49 HIS B CA 1
ATOM 1260 C C . HIS B 1 49 ? 6.238 22.203 3.607 1 84.56 49 HIS B C 1
ATOM 1262 O O . HIS B 1 49 ? 7.371 21.719 3.543 1 84.56 49 HIS B O 1
ATOM 1268 N N . ILE B 1 50 ? 5.477 21.906 2.652 1 82.44 50 ILE B N 1
ATOM 1269 C CA . ILE B 1 50 ? 5.754 20.969 1.575 1 82.44 50 ILE B CA 1
ATOM 1270 C C . ILE B 1 50 ? 6.102 21.734 0.299 1 82.44 50 ILE B C 1
ATOM 1272 O O . ILE B 1 50 ? 6.66 21.172 -0.641 1 82.44 50 ILE B O 1
ATOM 1276 N N . ASP B 1 51 ? 6.18 22.906 0.253 1 81 51 ASP B N 1
ATOM 1277 C CA . ASP B 1 51 ? 6.504 23.734 -0.906 1 81 51 ASP B CA 1
ATOM 1278 C C . ASP B 1 51 ? 5.816 23.203 -2.164 1 81 51 ASP B C 1
ATOM 1280 O O . ASP B 1 51 ? 6.484 22.812 -3.121 1 81 51 ASP B O 1
ATOM 1284 N N . MET B 1 52 ? 4.551 23.141 -2.244 1 86.94 52 MET B N 1
ATOM 1285 C CA . MET B 1 52 ? 3.76 22.672 -3.383 1 86.94 52 MET B CA 1
ATOM 1286 C C . MET B 1 52 ? 2.557 23.594 -3.611 1 86.94 52 MET B C 1
ATOM 1288 O O . MET B 1 52 ? 2.01 24.156 -2.66 1 86.94 52 MET B O 1
ATOM 1292 N N . PRO B 1 53 ? 2.234 23.75 -4.883 1 89.44 53 PRO B N 1
ATOM 1293 C CA . PRO B 1 53 ? 1.03 24.531 -5.172 1 89.44 53 PRO B CA 1
ATOM 1294 C C . PRO B 1 53 ? -0.205 24 -4.445 1 89.44 53 PRO B C 1
ATOM 1296 O O . PRO B 1 53 ? -0.334 22.797 -4.238 1 89.44 53 PRO B O 1
ATOM 1299 N N . GLN B 1 54 ? -1.072 24.859 -4.145 1 90.25 54 GLN B N 1
ATOM 1300 C CA . GLN B 1 54 ? -2.271 24.531 -3.387 1 90.25 54 GLN B CA 1
ATOM 1301 C C . GLN B 1 54 ? -3.127 23.516 -4.137 1 90.25 54 GLN B C 1
ATOM 1303 O O . GLN B 1 54 ? -3.744 22.641 -3.521 1 90.25 54 GLN B O 1
ATOM 1308 N N . SER B 1 55 ? -3.225 23.734 -5.395 1 93.25 55 SER B N 1
ATOM 1309 C CA . SER B 1 55 ? -4.039 22.812 -6.176 1 93.25 55 SER B CA 1
ATOM 1310 C C . SER B 1 55 ? -3.539 21.375 -6.039 1 93.25 55 SER B C 1
ATOM 1312 O O . SER B 1 55 ? -4.336 20.453 -5.891 1 93.25 55 SER B O 1
ATOM 1314 N N . LYS B 1 56 ? -2.211 21.172 -6.109 1 94.38 56 LYS B N 1
ATOM 1315 C CA . LYS B 1 56 ? -1.609 19.844 -5.98 1 94.38 56 LYS B CA 1
ATOM 1316 C C . LYS B 1 56 ? -1.799 19.297 -4.57 1 94.38 56 LYS B C 1
ATOM 1318 O O . LYS B 1 56 ? -2.092 18.109 -4.395 1 94.38 56 LYS B O 1
ATOM 1323 N N . LEU B 1 57 ? -1.611 20.172 -3.645 1 95.56 57 LEU B N 1
ATOM 1324 C CA . LEU B 1 57 ? -1.815 19.766 -2.256 1 95.56 57 LEU B CA 1
ATOM 1325 C C . LEU B 1 57 ? -3.246 19.297 -2.031 1 95.56 57 LEU B C 1
ATOM 1327 O O . LEU B 1 57 ? -3.467 18.25 -1.406 1 95.56 57 LEU B O 1
ATOM 1331 N N . SER B 1 58 ? -4.164 20.031 -2.518 1 95.19 58 SER B N 1
ATOM 1332 C CA . SER B 1 58 ? -5.57 19.672 -2.383 1 95.19 58 SER B CA 1
ATOM 1333 C C . SER B 1 58 ? -5.859 18.312 -3.01 1 95.19 58 SER B C 1
ATOM 1335 O O . SER B 1 58 ? -6.602 17.5 -2.443 1 95.19 58 SER B O 1
ATOM 1337 N N . TYR B 1 59 ? -5.246 18.109 -4.145 1 97.19 59 TYR B N 1
ATOM 1338 C CA . TYR B 1 59 ? -5.387 16.828 -4.828 1 97.19 59 TYR B CA 1
ATOM 1339 C C . TYR B 1 59 ? -4.887 15.68 -3.959 1 97.19 59 TYR B C 1
ATOM 1341 O O . TYR B 1 59 ? -5.578 14.672 -3.783 1 97.19 59 TYR B O 1
ATOM 1349 N N . HIS B 1 60 ? -3.738 15.781 -3.418 1 97.44 60 HIS B N 1
ATOM 1350 C CA . HIS B 1 60 ? -3.158 14.75 -2.566 1 97.44 60 HIS B CA 1
ATOM 1351 C C . HIS B 1 60 ? -4 14.531 -1.316 1 97.44 60 HIS B C 1
ATOM 1353 O O . HIS B 1 60 ? -4.238 13.391 -0.916 1 97.44 60 HIS B O 1
ATOM 1359 N N . LEU B 1 61 ? -4.445 15.633 -0.711 1 97.69 61 LEU B N 1
ATOM 1360 C CA . LEU B 1 61 ? -5.289 15.531 0.477 1 97.69 61 LEU B CA 1
ATOM 1361 C C . LEU B 1 61 ? -6.594 14.812 0.159 1 97.69 61 LEU B C 1
ATOM 1363 O O . LEU B 1 61 ? -7.062 13.992 0.952 1 97.69 61 LEU B O 1
ATOM 1367 N N . LYS B 1 62 ? -7.164 15.117 -0.943 1 98.25 62 LYS B N 1
ATOM 1368 C CA . LYS B 1 62 ? -8.391 14.453 -1.367 1 98.25 62 LYS B CA 1
ATOM 1369 C C . LYS B 1 62 ? -8.172 12.953 -1.536 1 98.25 62 LYS B C 1
ATOM 1371 O O . LYS B 1 62 ? -9 12.148 -1.108 1 98.25 62 LYS B O 1
ATOM 1376 N N . GLN B 1 63 ? -7.148 12.562 -2.201 1 98.5 63 GLN B N 1
ATOM 1377 C CA . GLN B 1 63 ? -6.832 11.156 -2.395 1 98.5 63 GLN B CA 1
ATOM 1378 C C . GLN B 1 63 ? -6.703 10.43 -1.057 1 98.5 63 GLN B C 1
ATOM 1380 O O . GLN B 1 63 ? -7.199 9.312 -0.9 1 98.5 63 GLN B O 1
ATOM 1385 N N . LEU B 1 64 ? -6.055 11.031 -0.105 1 98.56 64 LEU B N 1
ATOM 1386 C CA . LEU B 1 64 ? -5.828 10.438 1.209 1 98.56 64 LEU B CA 1
ATOM 1387 C C . LEU B 1 64 ? -7.129 10.367 2.004 1 98.56 64 LEU B C 1
ATOM 1389 O O . LEU B 1 64 ? -7.363 9.406 2.738 1 98.56 64 LEU B O 1
ATOM 1393 N N . LEU B 1 65 ? -7.973 11.414 1.832 1 98.44 65 LEU B N 1
ATOM 1394 C CA . LEU B 1 65 ? -9.289 11.422 2.463 1 98.44 65 LEU B CA 1
ATOM 1395 C C . LEU B 1 65 ? -10.172 10.32 1.8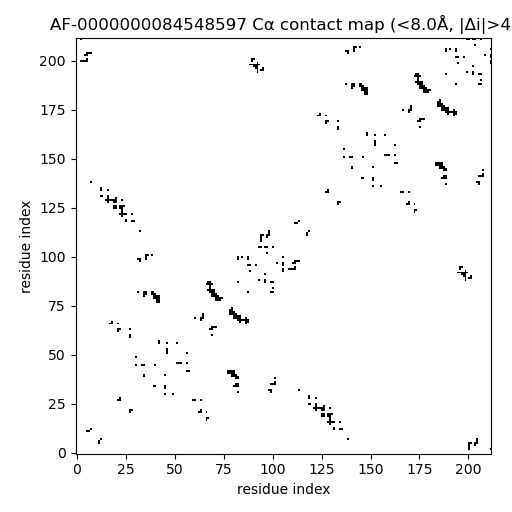88 1 98.44 65 LEU B C 1
ATOM 1397 O O . LEU B 1 65 ? -10.758 9.531 2.637 1 98.44 65 LEU B O 1
ATOM 1401 N N . ASP B 1 66 ? -10.195 10.195 0.578 1 98.44 66 ASP B N 1
ATOM 1402 C CA . ASP B 1 66 ? -11.039 9.227 -0.115 1 98.44 66 ASP B CA 1
ATOM 1403 C C . ASP B 1 66 ? -10.617 7.797 0.223 1 98.44 66 ASP B C 1
ATOM 1405 O O . ASP B 1 66 ? -11.453 6.895 0.269 1 98.44 66 ASP B O 1
ATOM 1409 N N . ALA B 1 67 ? -9.375 7.617 0.467 1 98.5 67 ALA B N 1
ATOM 1410 C CA . ALA B 1 67 ? -8.844 6.289 0.769 1 98.5 67 ALA B CA 1
ATOM 1411 C C . ALA B 1 67 ? -9.039 5.945 2.244 1 98.5 67 ALA B C 1
ATOM 1413 O O . ALA B 1 67 ? -8.766 4.816 2.666 1 98.5 67 ALA B O 1
ATOM 1414 N N . GLY B 1 68 ? -9.383 6.906 3.051 1 98.06 68 GLY B N 1
ATOM 1415 C CA . GLY B 1 68 ? -9.703 6.656 4.445 1 98.06 68 GLY B CA 1
ATOM 1416 C C . GLY B 1 68 ? -8.516 6.812 5.371 1 98.06 68 GLY B C 1
ATOM 1417 O O . GLY B 1 68 ? -8.523 6.305 6.496 1 98.06 68 GLY B O 1
ATOM 1418 N N . PHE B 1 69 ? -7.5 7.508 4.996 1 97.75 69 PHE B N 1
ATOM 1419 C CA . PHE B 1 69 ? -6.301 7.637 5.812 1 97.75 69 PHE B CA 1
ATOM 1420 C C . PHE B 1 69 ? -6.32 8.938 6.605 1 97.75 69 PHE B C 1
ATOM 1422 O O . PHE B 1 69 ? -5.578 9.086 7.578 1 97.75 69 PHE B O 1
ATOM 1429 N N . LEU B 1 70 ? -7.164 9.875 6.117 1 98.06 70 LEU B N 1
ATOM 1430 C CA . LEU B 1 70 ? -7.297 11.156 6.801 1 98.06 70 LEU B CA 1
ATOM 1431 C C . LEU B 1 70 ? -8.758 11.43 7.16 1 98.06 70 LEU B C 1
ATOM 1433 O O . LEU B 1 70 ? -9.664 10.844 6.574 1 98.06 70 LEU B O 1
ATOM 1437 N N . LYS B 1 71 ? -8.906 12.227 8.148 1 97.75 71 LYS B N 1
ATOM 1438 C CA . LYS B 1 71 ? -10.18 12.875 8.422 1 97.75 71 LYS B CA 1
ATOM 1439 C C . LYS B 1 71 ? -10.039 14.391 8.422 1 97.75 71 LYS B C 1
ATOM 1441 O O . LYS B 1 71 ? -8.938 14.914 8.625 1 97.75 71 LYS B O 1
ATOM 1446 N N . VAL B 1 72 ? -11.133 15.047 8.109 1 97.44 72 VAL B N 1
ATOM 1447 C CA . VAL B 1 72 ? -11.086 16.5 7.98 1 97.44 72 VAL B CA 1
ATOM 1448 C C . VAL B 1 72 ? -12.195 17.125 8.82 1 97.44 72 VAL B C 1
ATOM 1450 O O . VAL B 1 72 ? -13.305 16.594 8.891 1 97.44 72 VAL B O 1
ATOM 1453 N N . GLU B 1 73 ? -11.852 18.109 9.547 1 96.62 73 GLU B N 1
ATOM 1454 C CA . GLU B 1 73 ? -12.805 18.922 10.305 1 96.62 73 GLU B CA 1
ATOM 1455 C C . GLU B 1 73 ? -12.727 20.391 9.906 1 96.62 73 GLU B C 1
ATOM 1457 O O . GLU B 1 73 ? -11.633 20.938 9.734 1 96.62 73 GLU B O 1
ATOM 1462 N N . LYS B 1 74 ? -13.867 20.953 9.805 1 95.5 74 LYS B N 1
ATOM 1463 C CA . LYS B 1 74 ? -13.906 22.375 9.477 1 95.5 74 LYS B CA 1
ATOM 1464 C C . LYS B 1 74 ? -13.953 23.234 10.734 1 95.5 74 LYS B C 1
ATOM 1466 O O . LYS B 1 74 ? -14.773 23 11.625 1 95.5 74 LYS B O 1
ATOM 1471 N N . LYS B 1 75 ? -13.039 24.125 10.781 1 93.88 75 LYS B N 1
ATOM 1472 C CA . LYS B 1 75 ? -13.016 25.125 11.844 1 93.88 75 LYS B CA 1
ATOM 1473 C C . LYS B 1 75 ? -12.977 26.547 11.266 1 93.88 75 LYS B C 1
ATOM 1475 O O . LYS B 1 75 ? -11.93 26.984 10.789 1 93.88 75 LYS B O 1
ATOM 1480 N N . GLY B 1 76 ? -14.125 27.266 11.445 1 93.38 76 GLY B N 1
ATOM 1481 C CA . GLY B 1 76 ? -14.188 28.562 10.781 1 93.38 76 GLY B CA 1
ATOM 1482 C C . GLY B 1 76 ? -14.117 28.469 9.273 1 93.38 76 GLY B C 1
ATOM 1483 O O . GLY B 1 76 ? -14.93 27.781 8.648 1 93.38 76 GLY B O 1
ATOM 1484 N N . THR B 1 77 ? -13.023 29.016 8.656 1 93.06 77 THR B N 1
ATOM 1485 C CA . THR B 1 77 ? -12.898 29.031 7.203 1 93.06 77 THR B CA 1
ATOM 1486 C C . THR B 1 77 ? -11.883 28 6.73 1 93.06 77 THR B C 1
ATOM 1488 O O . THR B 1 77 ? -11.695 27.812 5.523 1 93.06 77 THR B O 1
ATOM 1491 N N . TRP B 1 78 ? -11.352 27.25 7.754 1 92.94 78 TRP B N 1
ATOM 1492 C CA . TRP B 1 78 ? -10.234 26.391 7.375 1 92.94 78 TRP B CA 1
ATOM 1493 C C . TRP B 1 78 ? -10.586 24.922 7.598 1 92.94 78 TRP B C 1
ATOM 1495 O O . TRP B 1 78 ? -11.328 24.594 8.531 1 92.94 78 TRP B O 1
ATOM 1505 N N . ASN B 1 79 ? -10.031 24.094 6.676 1 95.56 79 ASN B N 1
ATOM 1506 C CA . ASN B 1 79 ? -10.086 22.656 6.855 1 95.56 79 ASN B CA 1
ATOM 1507 C C . ASN B 1 79 ? -8.859 22.125 7.598 1 95.56 79 ASN B C 1
ATOM 1509 O O . ASN B 1 79 ? -7.723 22.438 7.219 1 95.56 79 ASN B O 1
ATOM 1513 N N . TYR B 1 80 ? -9.156 21.344 8.68 1 97 80 TYR B N 1
ATOM 1514 C CA . TYR B 1 80 ? -8.086 20.719 9.453 1 97 80 TYR B CA 1
ATOM 1515 C C . TYR B 1 80 ? -8.062 19.203 9.219 1 97 80 TYR B C 1
ATOM 1517 O O . TYR B 1 80 ? -9.094 18.547 9.289 1 97 80 TYR B O 1
ATOM 1525 N N . TYR B 1 81 ? -6.859 18.734 8.945 1 97 81 TYR B N 1
ATOM 1526 C CA . TYR B 1 81 ? -6.68 17.328 8.641 1 97 81 TYR B CA 1
ATOM 1527 C C . TYR B 1 81 ? -5.949 16.609 9.773 1 97 81 TYR B C 1
ATOM 1529 O O . TYR B 1 81 ? -5.008 17.156 10.359 1 97 81 TYR B O 1
ATOM 1537 N N . SER B 1 82 ? -6.418 15.383 10.086 1 96.88 82 SER B N 1
ATOM 1538 C CA . SER B 1 82 ? -5.746 14.5 11.031 1 96.88 82 SER B CA 1
ATOM 1539 C C . SER B 1 82 ? -5.762 13.055 10.539 1 96.88 82 SER B C 1
ATOM 1541 O O . SER B 1 82 ? -6.5 12.719 9.617 1 96.88 82 SER B O 1
ATOM 1543 N N . ILE B 1 83 ? -4.953 12.25 11.156 1 96.81 83 ILE B N 1
ATOM 1544 C CA . ILE B 1 83 ? -4.82 10.859 10.742 1 96.81 83 ILE B CA 1
ATOM 1545 C C . ILE B 1 83 ? -6.062 10.078 11.156 1 96.81 83 ILE B C 1
ATOM 1547 O O . ILE B 1 83 ? -6.57 10.242 12.266 1 96.81 83 ILE B O 1
ATOM 1551 N N . GLU B 1 84 ? -6.574 9.344 10.258 1 95.94 84 GLU B N 1
ATOM 1552 C CA . GLU B 1 84 ? -7.602 8.352 10.57 1 95.94 84 GLU B CA 1
ATOM 1553 C C . GLU B 1 84 ? -6.973 7.008 10.93 1 95.94 84 GLU B C 1
ATOM 1555 O O . GLU B 1 84 ? -6.672 6.203 10.047 1 95.94 84 GLU B O 1
ATOM 1560 N N . ASP B 1 85 ? -6.891 6.68 12.141 1 92.94 85 ASP B N 1
ATOM 1561 C CA . ASP B 1 85 ? -6.145 5.531 12.648 1 92.94 85 ASP B CA 1
ATOM 1562 C C . ASP B 1 85 ? -6.727 4.223 12.125 1 92.94 85 ASP B C 1
ATOM 1564 O O . ASP B 1 85 ? -5.98 3.297 11.789 1 92.94 85 ASP B O 1
ATOM 1568 N N . GLU B 1 86 ? -7.973 4.176 12.133 1 93.5 86 GLU B N 1
ATOM 1569 C CA . GLU B 1 86 ? -8.609 2.951 11.656 1 93.5 86 GLU B CA 1
ATOM 1570 C C . GLU B 1 86 ? -8.172 2.621 10.234 1 93.5 86 GLU B C 1
ATOM 1572 O O . GLU B 1 86 ? -7.871 1.465 9.922 1 93.5 86 GLU B O 1
ATOM 1577 N N . GLY B 1 87 ? -8.148 3.662 9.375 1 94.94 87 GLY B N 1
ATOM 1578 C CA . GLY B 1 87 ? -7.723 3.469 8 1 94.94 87 GLY B CA 1
ATOM 1579 C C . GLY B 1 87 ? -6.27 3.047 7.883 1 94.94 87 GLY B C 1
ATOM 1580 O O . GLY B 1 87 ? -5.938 2.164 7.086 1 94.94 87 GLY B O 1
ATOM 1581 N N . ILE B 1 88 ? -5.434 3.635 8.672 1 95.25 88 ILE B N 1
ATOM 1582 C CA . ILE B 1 88 ? -4.008 3.322 8.688 1 95.25 88 ILE B CA 1
ATOM 1583 C C . ILE B 1 88 ? -3.799 1.9 9.211 1 95.25 88 ILE B C 1
ATOM 1585 O O . ILE B 1 88 ? -3.109 1.098 8.57 1 95.25 88 ILE B O 1
ATOM 1589 N N . ASN B 1 89 ? -4.48 1.515 10.234 1 92.25 89 ASN B N 1
ATOM 1590 C CA . ASN B 1 89 ? -4.305 0.224 10.891 1 92.25 89 ASN B CA 1
ATOM 1591 C C . ASN B 1 89 ? -4.863 -0.917 10.047 1 92.25 89 ASN B C 1
ATOM 1593 O O . ASN B 1 89 ? -4.387 -2.051 10.141 1 92.25 89 ASN B O 1
ATOM 1597 N N . GLU B 1 90 ? -5.812 -0.554 9.32 1 93.5 90 GLU B N 1
ATOM 1598 C CA . GLU B 1 90 ? -6.426 -1.556 8.453 1 93.5 90 GLU B CA 1
ATOM 1599 C C . GLU B 1 90 ? -5.434 -2.074 7.422 1 93.5 90 GLU B C 1
ATOM 1601 O O . GLU B 1 90 ? -5.477 -3.248 7.043 1 93.5 90 GLU B O 1
ATOM 1606 N N . VAL B 1 91 ? -4.484 -1.21 7.059 1 95.94 91 VAL B N 1
ATOM 1607 C CA . VAL B 1 91 ? -3.676 -1.529 5.887 1 95.94 91 VAL B CA 1
ATOM 1608 C C . VAL B 1 91 ? -2.229 -1.775 6.309 1 95.94 91 VAL B C 1
ATOM 1610 O O . VAL B 1 91 ? -1.624 -2.777 5.918 1 95.94 91 VAL B O 1
ATOM 1613 N N . LEU B 1 92 ? -1.704 -0.993 7.168 1 95.38 92 LEU B N 1
ATOM 1614 C CA . LEU B 1 92 ? -0.268 -0.971 7.422 1 95.38 92 LEU B CA 1
ATOM 1615 C C . LEU B 1 92 ? 0.09 -1.87 8.602 1 95.38 92 LEU B C 1
ATOM 1617 O O . LEU B 1 92 ? -0.677 -1.977 9.562 1 95.38 92 LEU B O 1
ATOM 1621 N N . SER B 1 93 ? 1.303 -2.383 8.562 1 93.19 93 SER B N 1
ATOM 1622 C CA . SER B 1 93 ? 1.853 -3.148 9.672 1 93.19 93 SER B CA 1
ATOM 1623 C C . SER B 1 93 ? 2.105 -2.26 10.883 1 93.19 93 SER B C 1
ATOM 1625 O O . SER B 1 93 ? 2.158 -1.034 10.766 1 93.19 93 SER B O 1
ATOM 1627 N N . ARG B 1 94 ? 2.307 -2.863 12 1 88.31 94 ARG B N 1
ATOM 1628 C CA . ARG B 1 94 ? 2.555 -2.117 13.234 1 88.31 94 ARG B CA 1
ATOM 1629 C C . ARG B 1 94 ? 3.838 -1.299 13.125 1 88.31 94 ARG B C 1
ATOM 1631 O O . ARG B 1 94 ? 3.867 -0.13 13.516 1 88.31 94 ARG B O 1
ATOM 1638 N N . GLU B 1 95 ? 4.852 -1.883 12.555 1 85.38 95 GLU B N 1
ATOM 1639 C CA . GLU B 1 95 ? 6.141 -1.208 12.438 1 85.38 95 GLU B CA 1
ATOM 1640 C C . GLU B 1 95 ? 6.039 0.014 11.531 1 85.38 95 GLU B C 1
ATOM 1642 O O . GLU B 1 95 ? 6.613 1.063 11.828 1 85.38 95 GLU B O 1
ATOM 1647 N N . LEU B 1 96 ? 5.344 -0.139 10.5 1 90.25 96 LEU B N 1
ATOM 1648 C CA . LEU B 1 96 ? 5.23 0.942 9.531 1 90.25 96 LEU B CA 1
ATOM 1649 C C . LEU B 1 96 ? 4.223 1.987 9.992 1 90.25 96 LEU B C 1
ATOM 1651 O O . LEU B 1 96 ? 4.414 3.186 9.766 1 90.25 96 LEU B O 1
ATOM 1655 N N . CYS B 1 97 ? 3.184 1.527 10.617 1 88.38 97 CYS B N 1
ATOM 1656 C CA . CYS B 1 97 ? 2.137 2.418 11.102 1 88.38 97 CYS B CA 1
ATOM 1657 C C . CYS B 1 97 ? 2.701 3.451 12.062 1 88.38 97 CYS B C 1
ATOM 1659 O O . CYS B 1 97 ? 2.184 4.566 12.164 1 88.38 97 CYS B O 1
ATOM 1661 N N . CYS B 1 98 ? 3.801 3.111 12.672 1 86.62 98 CYS B N 1
ATOM 1662 C CA . CYS B 1 98 ? 4.363 4.008 13.672 1 86.62 98 CYS B CA 1
ATOM 1663 C C . CYS B 1 98 ? 4.887 5.285 13.031 1 86.62 98 CYS B C 1
ATOM 1665 O O . CYS B 1 98 ? 5.016 6.312 13.703 1 86.62 98 CYS B O 1
ATOM 1667 N N . LEU B 1 99 ? 5.121 5.176 11.828 1 86.62 99 LEU B N 1
ATOM 1668 C CA . LEU B 1 99 ? 5.543 6.359 11.086 1 86.62 99 LEU B CA 1
ATOM 1669 C C . LEU B 1 99 ? 4.398 7.359 10.953 1 86.62 99 LEU B C 1
ATOM 1671 O O . LEU B 1 99 ? 4.629 8.555 10.75 1 86.62 99 LEU B O 1
ATOM 1675 N N . PHE B 1 100 ? 3.236 6.746 11.07 1 87.69 100 PHE B N 1
ATOM 1676 C CA . PHE B 1 100 ? 2.084 7.578 10.742 1 87.69 100 PHE B CA 1
ATOM 1677 C C . PHE B 1 100 ? 1.126 7.664 11.93 1 87.69 100 PHE B C 1
ATOM 1679 O O . PHE B 1 100 ? 0.073 8.297 11.836 1 87.69 100 PHE B O 1
ATOM 1686 N N . ARG B 1 101 ? 1.42 6.91 12.906 1 76.94 101 ARG B N 1
ATOM 1687 C CA . ARG B 1 101 ? 0.573 6.941 14.102 1 76.94 101 ARG B CA 1
ATOM 1688 C C . ARG B 1 101 ? 1.274 7.648 15.25 1 76.94 101 ARG B C 1
ATOM 1690 O O . ARG B 1 101 ? 2.504 7.621 15.352 1 76.94 101 ARG B O 1
ATOM 1697 N N . ASN B 1 102 ? 0.533 8.375 15.906 1 63.25 102 ASN B N 1
ATOM 1698 C CA . ASN B 1 102 ? 1.054 9.094 17.062 1 63.25 102 ASN B CA 1
ATOM 1699 C C . ASN B 1 102 ? 1.078 8.211 18.312 1 63.25 102 ASN B C 1
ATOM 1701 O O . ASN B 1 102 ? 1.791 8.5 19.266 1 63.25 102 ASN B O 1
ATOM 1705 N N . ASP B 1 103 ? 0.234 7.23 18.297 1 60.44 103 ASP B N 1
ATOM 1706 C CA . ASP B 1 103 ? -0.003 6.605 19.609 1 60.44 103 ASP B CA 1
ATOM 1707 C C . ASP B 1 103 ? 1.133 5.656 19.969 1 60.44 103 ASP B C 1
ATOM 1709 O O . ASP B 1 103 ? 1.889 5.215 19.094 1 60.44 103 ASP B O 1
ATOM 1713 N N . ASP B 1 104 ? 1.534 5.625 21.172 1 58.56 104 ASP B N 1
ATOM 1714 C CA . ASP B 1 104 ? 2.58 4.973 21.953 1 58.56 104 ASP B CA 1
ATOM 1715 C C . ASP B 1 104 ? 2.639 3.477 21.656 1 58.56 104 ASP B C 1
ATOM 1717 O O . ASP B 1 104 ? 3.445 2.754 22.25 1 58.56 104 ASP B O 1
ATOM 1721 N N . SER B 1 105 ? 1.61 3.092 20.891 1 58.62 105 SER B N 1
ATOM 1722 C CA . SER B 1 105 ? 1.641 1.633 20.875 1 58.62 105 SER B CA 1
ATOM 1723 C C . SER B 1 105 ? 2.566 1.113 19.781 1 58.62 105 SER B C 1
ATOM 1725 O O . SER B 1 105 ? 2.576 -0.083 19.484 1 58.62 105 SER B O 1
ATOM 1727 N N . CYS B 1 106 ? 3.223 2.139 19.375 1 58.94 106 CYS B N 1
ATOM 1728 C CA . CYS B 1 106 ? 4.258 1.604 18.5 1 58.94 106 CYS B CA 1
ATOM 1729 C C . CYS B 1 106 ? 5.469 1.14 19.297 1 58.94 106 CYS B C 1
ATOM 1731 O O . CYS B 1 106 ? 5.828 1.758 20.297 1 58.94 106 CYS B O 1
#

Radius of gyration: 18.42 Å; Cα contacts (8 Å, |Δi|>4): 306; chains: 2; bounding box: 29×56×44 Å

Secondary structure (DSSP, 8-state):
--------SHHHHHHHHHHHHHHS-HHHHHHHHHHHHHSEEEHHHHHHHHT--HHHHHHHHHHHHHTTSEEEEEETTEEEEEE-HHHHHHHB-HHHHTTT--STT-/--------SHHHHHHHHHHHHHHS-HHHHHHHHHHHHHSEEEHHHHHHHHT--HHHHHHHHHHHHHTTSEEEEEETTEEEEEE-HHHHHHHB-HHHHTTT--STT-